Protein AF-A0A2V8WY20-F1 (afdb_monomer)

Radius of gyration: 43.03 Å; Cα contacts (8 Å, |Δi|>4): 244; chains: 1; bounding box: 79×65×116 Å

Solvent-accessible surface area (backbone atoms only — not comparable to full-atom values): 12962 Å² total; per-residue (Å²): 136,83,82,77,76,75,87,65,78,76,64,75,77,60,72,34,55,47,86,71,51,46,86,90,48,66,42,75,20,71,35,46,68,48,39,30,53,47,30,46,76,68,77,42,55,89,58,37,71,50,33,77,38,59,39,34,94,72,58,18,38,34,40,32,32,36,33,64,60,93,86,41,39,33,33,45,38,37,38,40,33,83,39,44,67,56,30,58,54,36,47,55,44,39,63,68,70,50,51,69,70,44,48,75,40,56,32,48,77,48,76,57,70,28,34,37,44,31,36,43,52,24,69,39,68,70,59,38,52,53,52,55,71,45,44,46,78,75,83,69,76,68,75,81,64,85,76,71,80,60,90,67,70,55,69,67,57,52,52,50,49,52,53,55,53,51,53,52,50,51,52,52,51,50,53,50,51,48,51,57,50,46,50,52,52,50,47,48,70,78,45,70,55,75,82,86,60,47,83,94,68,71,74,74,86,67,78,90,80,68,101,65,89,77,66,84,70,78,81,113

Structure (mmCIF, N/CA/C/O backbone):
data_AF-A0A2V8WY20-F1
#
_entry.id   AF-A0A2V8WY20-F1
#
loop_
_atom_site.group_PDB
_atom_site.id
_atom_site.type_symbol
_atom_site.label_atom_id
_atom_site.label_alt_id
_atom_site.label_comp_id
_atom_site.label_asym_id
_atom_site.label_entity_id
_atom_site.label_seq_id
_atom_site.pdbx_PDB_ins_code
_atom_site.Cartn_x
_atom_site.Cartn_y
_atom_site.Cartn_z
_atom_site.occupancy
_atom_s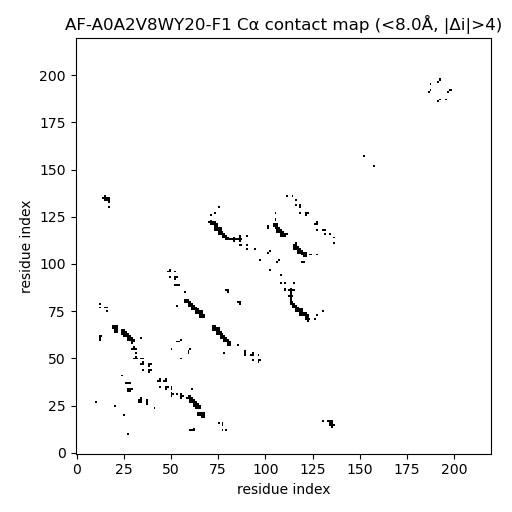ite.B_iso_or_equiv
_atom_site.auth_seq_id
_atom_site.auth_comp_id
_atom_site.auth_asym_id
_atom_site.auth_atom_id
_atom_site.pdbx_PDB_model_num
ATOM 1 N N . PHE A 1 1 ? 3.176 -33.102 8.411 1.00 35.59 1 PHE A N 1
ATOM 2 C CA . PHE A 1 1 ? 2.765 -32.448 7.154 1.00 35.59 1 PHE A CA 1
ATOM 3 C C . PHE A 1 1 ? 3.543 -31.144 6.996 1.00 35.59 1 PHE A C 1
ATOM 5 O O . PHE A 1 1 ? 3.279 -30.205 7.730 1.00 35.59 1 PHE A O 1
ATOM 12 N N . ARG A 1 2 ? 4.567 -31.098 6.129 1.00 36.59 2 ARG A N 1
ATOM 13 C CA . ARG A 1 2 ? 5.277 -29.848 5.796 1.00 36.59 2 ARG A CA 1
ATOM 14 C C . ARG A 1 2 ? 4.499 -29.169 4.673 1.00 36.59 2 ARG A C 1
ATOM 16 O O . ARG A 1 2 ? 4.497 -29.682 3.557 1.00 36.59 2 ARG A O 1
ATOM 23 N N . ALA A 1 3 ? 3.813 -28.071 4.982 1.00 45.78 3 ALA A N 1
ATOM 24 C CA . ALA A 1 3 ? 3.213 -27.217 3.967 1.00 45.78 3 ALA A CA 1
ATOM 25 C C . ALA A 1 3 ? 4.345 -26.690 3.077 1.00 45.78 3 ALA A C 1
ATOM 27 O O . ALA A 1 3 ? 5.247 -25.994 3.540 1.00 45.78 3 ALA A O 1
ATOM 28 N N . ARG A 1 4 ? 4.346 -27.122 1.818 1.00 42.16 4 ARG A N 1
ATOM 29 C CA . ARG A 1 4 ? 5.263 -26.639 0.792 1.00 42.16 4 ARG A CA 1
ATOM 30 C C . ARG A 1 4 ? 4.820 -25.199 0.517 1.00 42.16 4 ARG A C 1
ATOM 32 O O . ARG A 1 4 ? 3.743 -25.002 -0.031 1.00 42.16 4 ARG A O 1
ATOM 39 N N . SER A 1 5 ? 5.571 -24.211 0.999 1.00 50.72 5 SER A N 1
ATOM 40 C CA . SER A 1 5 ? 5.325 -22.803 0.681 1.00 50.72 5 SER A CA 1
ATOM 41 C C . SER A 1 5 ? 5.413 -22.654 -0.835 1.00 50.72 5 SER A C 1
ATOM 43 O O . SER A 1 5 ? 6.492 -22.856 -1.398 1.00 50.72 5 SER A O 1
ATOM 45 N N . GLU A 1 6 ? 4.287 -22.394 -1.499 1.00 47.81 6 GLU A N 1
ATOM 46 C CA . GLU A 1 6 ? 4.288 -22.077 -2.924 1.00 47.81 6 GLU A CA 1
ATOM 47 C C . GLU A 1 6 ? 5.240 -20.901 -3.156 1.00 47.81 6 GLU A C 1
ATOM 49 O O . GLU A 1 6 ? 5.132 -19.862 -2.506 1.00 47.81 6 GLU A O 1
ATOM 54 N N . GLN A 1 7 ? 6.213 -21.091 -4.048 1.00 51.69 7 GLN A N 1
ATOM 55 C CA . GLN A 1 7 ? 7.205 -20.084 -4.435 1.00 51.69 7 GLN A CA 1
ATOM 56 C C . GLN A 1 7 ? 6.589 -19.053 -5.390 1.00 51.69 7 GLN A C 1
ATOM 58 O O . GLN A 1 7 ? 7.195 -18.671 -6.389 1.00 51.69 7 GLN A O 1
ATOM 63 N N . THR A 1 8 ? 5.361 -18.627 -5.115 1.00 58.47 8 THR A N 1
ATOM 64 C CA . THR A 1 8 ? 4.736 -17.535 -5.850 1.00 58.47 8 THR A CA 1
ATOM 65 C C . THR A 1 8 ? 5.442 -16.250 -5.421 1.00 58.47 8 THR A C 1
ATOM 67 O O . THR A 1 8 ? 5.522 -15.984 -4.215 1.00 58.47 8 THR A O 1
ATOM 70 N N . PRO A 1 9 ? 5.989 -15.461 -6.364 1.00 69.56 9 PRO A N 1
ATOM 71 C CA . PRO A 1 9 ? 6.543 -14.154 -6.054 1.00 69.56 9 PRO A CA 1
ATOM 72 C C . PRO A 1 9 ? 5.526 -13.339 -5.257 1.00 69.56 9 PRO A C 1
ATOM 74 O O . PRO A 1 9 ? 4.333 -13.338 -5.564 1.00 69.56 9 PRO A O 1
ATOM 77 N N . LEU A 1 10 ? 5.993 -12.682 -4.198 1.00 78.81 10 LEU A N 1
ATOM 78 C CA . LEU A 1 10 ? 5.123 -11.858 -3.369 1.00 78.81 10 LEU A CA 1
ATOM 79 C C . LEU A 1 10 ? 4.577 -10.698 -4.214 1.00 78.81 10 LEU A C 1
ATOM 81 O O . LEU A 1 10 ? 5.325 -10.150 -5.028 1.00 78.81 10 LEU A O 1
ATOM 85 N N . PRO A 1 11 ? 3.299 -10.324 -4.036 1.00 83.88 11 PRO A N 1
ATOM 86 C CA . PRO A 1 11 ? 2.696 -9.275 -4.842 1.00 83.88 11 PRO A CA 1
ATOM 87 C C . PRO A 1 11 ? 3.442 -7.947 -4.610 1.00 83.88 11 PRO A C 1
ATOM 89 O O . PRO A 1 11 ? 3.801 -7.667 -3.458 1.00 83.88 11 PRO A O 1
ATOM 92 N N . PRO A 1 12 ? 3.673 -7.131 -5.659 1.00 84.50 12 PRO A N 1
ATOM 93 C CA . PRO A 1 12 ? 4.453 -5.895 -5.564 1.00 84.50 12 PRO A CA 1
ATOM 94 C C . PRO A 1 12 ? 3.966 -4.956 -4.460 1.00 84.50 12 PRO A C 1
ATOM 96 O O . PRO A 1 12 ? 4.780 -4.478 -3.677 1.00 84.50 12 PRO A O 1
ATOM 99 N N . ILE A 1 13 ? 2.646 -4.816 -4.289 1.00 89.06 13 ILE A N 1
ATOM 100 C CA . ILE A 1 13 ? 2.022 -3.994 -3.239 1.00 89.06 13 ILE A CA 1
ATOM 101 C C . ILE A 1 13 ? 2.543 -4.296 -1.818 1.00 89.06 13 ILE A C 1
ATOM 103 O O . ILE A 1 13 ? 2.529 -3.437 -0.935 1.00 89.06 13 ILE A O 1
ATOM 107 N N . ARG A 1 14 ? 3.062 -5.510 -1.569 1.00 89.56 14 ARG A N 1
ATOM 108 C CA . ARG A 1 14 ? 3.664 -5.883 -0.282 1.00 89.56 14 ARG A CA 1
ATOM 109 C C . ARG A 1 14 ? 4.895 -5.045 0.060 1.00 89.56 14 ARG A C 1
ATOM 111 O O . ARG A 1 14 ? 5.146 -4.849 1.246 1.00 89.56 14 ARG A O 1
ATOM 118 N N . SER A 1 15 ? 5.661 -4.557 -0.919 1.00 88.25 15 SER A N 1
ATOM 119 C CA . SER A 1 15 ? 6.860 -3.750 -0.643 1.00 88.25 15 SER A CA 1
ATOM 120 C C . SER A 1 15 ? 6.543 -2.408 0.013 1.00 88.25 15 SER A C 1
ATOM 122 O O . SER A 1 15 ? 7.414 -1.835 0.659 1.00 88.25 15 SER A O 1
ATOM 124 N N . TYR A 1 16 ? 5.304 -1.929 -0.117 1.00 90.06 16 TYR A N 1
ATOM 125 C CA . TYR A 1 16 ? 4.845 -0.690 0.506 1.00 90.06 16 TYR A CA 1
ATOM 126 C C . TYR A 1 16 ? 4.448 -0.865 1.980 1.00 90.06 16 TYR A C 1
ATOM 128 O O . TYR A 1 16 ? 4.298 0.129 2.694 1.00 90.06 16 TYR A O 1
ATOM 136 N N . LEU A 1 17 ? 4.284 -2.107 2.460 1.00 91.75 17 LEU A N 1
ATOM 137 C CA . LEU A 1 17 ? 3.963 -2.359 3.864 1.00 91.75 17 LEU A CA 1
ATOM 138 C C . LEU A 1 17 ? 5.162 -2.029 4.768 1.00 91.75 17 LEU A C 1
ATOM 140 O O . LEU A 1 17 ? 6.277 -2.489 4.500 1.00 91.75 17 LEU A O 1
ATOM 144 N N . PRO A 1 18 ? 4.944 -1.311 5.884 1.00 91.69 18 PRO A N 1
ATOM 145 C CA . PRO A 1 18 ? 5.993 -1.084 6.865 1.00 91.69 18 PRO A CA 1
ATOM 146 C C . PRO A 1 18 ? 6.460 -2.402 7.492 1.00 91.69 18 PRO A C 1
ATOM 148 O O . PRO A 1 18 ? 5.706 -3.373 7.594 1.00 91.69 18 PRO A O 1
ATOM 151 N N . GLN A 1 19 ? 7.711 -2.449 7.942 1.00 89.75 19 GLN A N 1
ATOM 152 C CA . GLN A 1 19 ? 8.237 -3.611 8.662 1.00 89.75 19 GLN A CA 1
ATOM 153 C C . GLN A 1 19 ? 7.603 -3.735 10.061 1.00 89.75 19 GLN A C 1
ATOM 155 O O . GLN A 1 19 ? 7.076 -2.764 10.599 1.00 89.75 19 GLN A O 1
ATOM 160 N N . GLY A 1 20 ? 7.663 -4.929 10.661 1.00 89.44 20 GLY A N 1
ATOM 161 C CA . GLY A 1 20 ? 7.158 -5.168 12.022 1.00 89.44 20 GLY A CA 1
ATOM 162 C C . GLY A 1 20 ? 5.685 -5.584 12.111 1.00 89.44 20 GLY A C 1
ATOM 163 O O . GLY A 1 20 ? 5.088 -5.496 13.183 1.00 89.44 20 GLY A O 1
ATOM 164 N N . PHE A 1 21 ? 5.088 -6.043 11.008 1.00 92.31 21 PHE A N 1
ATOM 165 C CA . PHE A 1 21 ? 3.798 -6.731 11.069 1.00 92.31 21 PHE A CA 1
ATOM 166 C C . PHE A 1 21 ? 3.935 -8.080 11.791 1.00 92.31 21 PHE A C 1
ATOM 168 O O . PHE A 1 21 ? 4.985 -8.717 11.773 1.00 92.31 21 PHE A O 1
ATOM 175 N N . THR A 1 22 ? 2.843 -8.544 12.389 1.00 92.00 22 THR A N 1
ATOM 176 C CA . THR A 1 22 ? 2.755 -9.863 13.020 1.00 92.00 22 THR A CA 1
ATOM 177 C C . THR A 1 22 ? 2.775 -10.947 11.945 1.00 92.00 22 THR A C 1
ATOM 179 O O . THR A 1 22 ? 1.976 -10.910 10.999 1.00 92.00 22 THR A O 1
ATOM 182 N N . ASP A 1 23 ? 3.664 -11.926 12.086 1.00 87.88 23 ASP A N 1
ATOM 183 C CA . ASP A 1 23 ? 3.822 -13.003 11.110 1.00 87.88 23 ASP A CA 1
ATOM 184 C C . ASP A 1 23 ? 2.511 -13.761 10.860 1.00 87.88 23 ASP A C 1
ATOM 186 O O . ASP A 1 23 ? 1.718 -14.025 11.762 1.00 87.88 23 ASP A O 1
ATOM 190 N N . GLY A 1 24 ? 2.256 -14.095 9.593 1.00 86.69 24 GLY A N 1
ATOM 191 C CA . GLY A 1 24 ? 1.057 -14.830 9.180 1.00 86.69 24 GLY A CA 1
ATOM 192 C C . GLY A 1 24 ? -0.240 -14.010 9.122 1.00 86.69 24 GLY A C 1
ATOM 193 O O . GLY A 1 24 ? -1.259 -14.551 8.685 1.00 86.69 24 GLY A O 1
ATOM 194 N N . THR A 1 25 ? -0.214 -12.722 9.489 1.00 91.00 25 THR A N 1
ATOM 195 C CA . THR A 1 25 ? -1.390 -11.828 9.409 1.00 91.00 25 THR A CA 1
ATOM 196 C C . THR A 1 25 ? -1.543 -11.132 8.061 1.00 91.00 25 THR A C 1
ATOM 198 O O . THR A 1 25 ? -2.591 -10.554 7.785 1.00 91.00 25 THR A O 1
ATOM 201 N N . GLN A 1 26 ? -0.524 -11.219 7.203 1.00 92.31 26 GLN A N 1
ATOM 202 C CA . GLN A 1 26 ? -0.574 -10.664 5.859 1.00 92.31 26 GLN A CA 1
ATOM 203 C C . GLN A 1 26 ? -1.606 -11.404 5.015 1.00 92.31 26 GLN A C 1
ATOM 205 O O . GLN A 1 26 ? -1.584 -12.638 4.904 1.00 92.31 26 GLN A O 1
ATOM 210 N N . ARG A 1 27 ? -2.504 -10.645 4.398 1.00 92.50 27 ARG A N 1
ATOM 211 C CA . ARG A 1 27 ? -3.497 -11.178 3.474 1.00 92.50 27 ARG A CA 1
ATOM 212 C C . ARG A 1 27 ? -3.591 -10.283 2.257 1.00 92.50 27 ARG A C 1
ATOM 214 O O . ARG A 1 27 ? -3.673 -9.065 2.379 1.00 92.50 27 ARG A O 1
ATOM 221 N N . TYR A 1 28 ? -3.581 -10.925 1.100 1.00 92.94 28 TYR A N 1
ATOM 222 C CA . TYR A 1 28 ? -3.722 -10.290 -0.197 1.00 92.94 28 TYR A CA 1
ATOM 223 C C . TYR A 1 28 ? -5.124 -10.545 -0.748 1.00 92.94 28 TYR A C 1
ATOM 225 O O . TYR A 1 28 ? -5.662 -11.645 -0.593 1.00 92.94 28 TYR A O 1
ATOM 233 N N . ALA A 1 29 ? -5.718 -9.540 -1.381 1.00 94.12 29 ALA A N 1
ATOM 234 C CA . ALA A 1 29 ? -7.048 -9.607 -1.953 1.00 94.12 29 ALA A CA 1
ATOM 235 C C . ALA A 1 29 ? -7.091 -8.929 -3.327 1.00 94.12 29 ALA A C 1
ATOM 237 O O . ALA A 1 29 ? -6.873 -7.728 -3.445 1.00 94.12 29 ALA A O 1
ATOM 238 N N . LEU A 1 30 ? -7.465 -9.712 -4.341 1.00 92.31 30 LEU A N 1
ATOM 239 C CA . LEU A 1 30 ? -7.766 -9.255 -5.706 1.00 92.31 30 LEU A CA 1
ATOM 240 C C . LEU A 1 30 ? -9.254 -8.938 -5.919 1.00 92.31 30 LEU A C 1
ATOM 242 O O . LEU A 1 30 ? -9.679 -8.577 -7.010 1.00 92.31 30 LEU A O 1
ATOM 246 N N . GLY A 1 31 ? -10.088 -9.159 -4.903 1.00 94.44 31 GLY A N 1
ATOM 247 C CA . GLY A 1 31 ? -11.534 -9.080 -5.049 1.00 94.44 31 GLY A CA 1
ATOM 248 C C . GLY A 1 31 ? -12.264 -8.954 -3.724 1.00 94.44 31 GLY A C 1
ATOM 249 O O . GLY A 1 31 ? -11.768 -9.369 -2.673 1.00 94.44 31 GLY A O 1
ATOM 250 N N . ALA A 1 32 ? -13.501 -8.460 -3.786 1.00 94.75 32 ALA A N 1
ATOM 251 C CA . ALA A 1 32 ? -14.321 -8.194 -2.606 1.00 94.75 32 ALA A CA 1
ATOM 252 C C . ALA A 1 32 ? -14.570 -9.444 -1.739 1.00 94.75 32 ALA A C 1
ATOM 254 O O . ALA A 1 32 ? -14.669 -9.352 -0.517 1.00 94.75 32 ALA A O 1
ATOM 255 N N . ALA A 1 33 ? -14.675 -10.635 -2.341 1.00 93.88 33 ALA A N 1
ATOM 256 C CA . ALA A 1 33 ? -14.812 -11.885 -1.588 1.00 93.88 33 ALA A CA 1
ATOM 257 C C . ALA A 1 33 ? -13.530 -12.229 -0.809 1.00 93.88 33 ALA A C 1
ATOM 259 O O . ALA A 1 33 ? -13.598 -12.500 0.390 1.00 93.88 33 ALA A O 1
ATOM 260 N N . ALA A 1 34 ? -12.366 -12.149 -1.464 1.00 93.00 34 ALA A N 1
ATOM 261 C CA . ALA A 1 34 ? -11.072 -12.391 -0.830 1.00 93.00 34 ALA A CA 1
ATOM 262 C C . ALA A 1 34 ? -10.812 -11.390 0.304 1.00 93.00 34 ALA A C 1
ATOM 264 O O . ALA A 1 34 ? -10.429 -11.794 1.397 1.00 93.00 34 ALA A O 1
ATOM 265 N N . PHE A 1 35 ? -11.118 -10.109 0.082 1.00 94.88 35 PHE A N 1
ATOM 266 C CA . PHE A 1 35 ? -10.998 -9.058 1.090 1.00 94.88 35 PHE A CA 1
ATOM 267 C C . PHE A 1 35 ? -11.841 -9.361 2.335 1.00 94.88 35 PHE A C 1
ATOM 269 O O . PHE A 1 35 ? -11.324 -9.373 3.451 1.00 94.88 35 PHE A O 1
ATOM 276 N N . ARG A 1 36 ? -13.131 -9.679 2.157 1.00 94.69 36 ARG A N 1
ATOM 277 C CA . ARG A 1 36 ? -14.036 -9.997 3.276 1.00 94.69 36 ARG A CA 1
ATOM 278 C C . ARG A 1 36 ? -13.574 -11.218 4.064 1.00 94.69 36 ARG A C 1
ATOM 280 O O . ARG A 1 36 ? -13.513 -11.161 5.290 1.00 94.69 36 ARG A O 1
ATOM 287 N N . ASN A 1 37 ? -13.197 -12.291 3.370 1.00 92.25 37 ASN A N 1
ATOM 288 C CA . ASN A 1 37 ? -12.693 -13.511 4.004 1.00 92.25 37 ASN A CA 1
ATOM 289 C C . ASN A 1 37 ? -11.417 -13.247 4.798 1.00 92.25 37 ASN A C 1
ATOM 291 O O . ASN A 1 37 ? -11.231 -13.762 5.900 1.00 92.25 37 ASN A O 1
ATOM 295 N N . ALA A 1 38 ? -10.543 -12.416 4.248 1.00 91.31 38 ALA A N 1
ATOM 296 C CA . ALA A 1 38 ? -9.300 -12.082 4.887 1.00 91.31 38 ALA A CA 1
ATOM 297 C C . ALA A 1 38 ? -9.544 -11.282 6.188 1.00 91.31 38 ALA A C 1
ATOM 299 O O . ALA A 1 38 ? -8.956 -11.617 7.218 1.00 91.31 38 ALA A O 1
ATOM 300 N N . PHE A 1 39 ? -10.442 -10.287 6.189 1.00 91.19 39 PHE A N 1
ATOM 301 C CA . PHE A 1 39 ? -10.800 -9.538 7.405 1.00 91.19 39 PHE A CA 1
ATOM 302 C C . PHE A 1 39 ? -11.518 -10.416 8.438 1.00 91.19 39 PHE A C 1
ATOM 304 O O . PHE A 1 39 ? -11.253 -10.309 9.637 1.00 91.19 39 PHE A O 1
ATOM 311 N N . ALA A 1 40 ? -12.372 -11.336 7.982 1.00 90.94 40 ALA A N 1
ATOM 312 C CA . ALA A 1 40 ? -13.008 -12.327 8.844 1.00 90.94 40 ALA A CA 1
ATOM 313 C C . ALA A 1 40 ? -11.972 -13.244 9.520 1.00 90.94 40 ALA A C 1
ATOM 315 O O . ALA A 1 40 ? -12.060 -13.472 10.724 1.00 90.94 40 ALA A O 1
ATOM 316 N N . SER A 1 41 ? -10.939 -13.688 8.789 1.00 88.50 41 SER A N 1
ATOM 317 C CA . SER A 1 41 ? -9.864 -14.538 9.334 1.00 88.50 41 SER A CA 1
ATOM 318 C C . SER A 1 41 ? -9.063 -13.879 10.462 1.00 88.50 41 SER A C 1
ATOM 320 O O . SER A 1 41 ? -8.426 -14.567 11.255 1.00 88.50 41 SER A O 1
ATOM 322 N N . LEU A 1 42 ? -9.112 -12.550 10.538 1.00 84.56 42 LEU A N 1
ATOM 323 C CA . 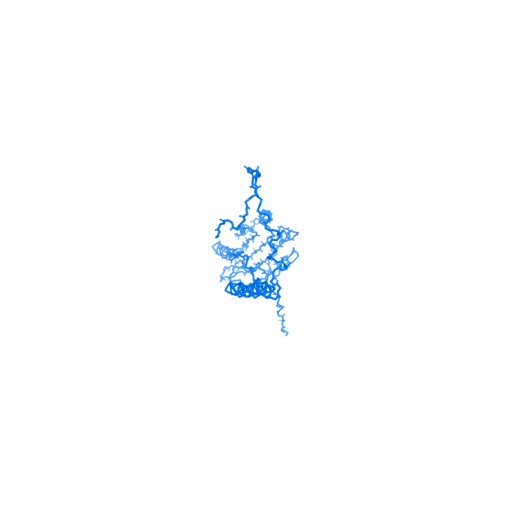LEU A 1 42 ? -8.419 -11.736 11.527 1.00 84.56 42 LEU A CA 1
ATOM 324 C C . LEU A 1 42 ? -9.337 -11.225 12.648 1.00 84.56 42 LEU A C 1
ATOM 326 O O . LEU A 1 42 ? -8.882 -10.452 13.489 1.00 84.56 42 LEU A O 1
ATOM 330 N N . GLY A 1 43 ? -10.617 -11.618 12.665 1.00 87.75 43 GLY A N 1
ATOM 331 C CA . GLY A 1 43 ? -11.587 -11.125 13.650 1.00 87.75 43 GLY A CA 1
ATOM 332 C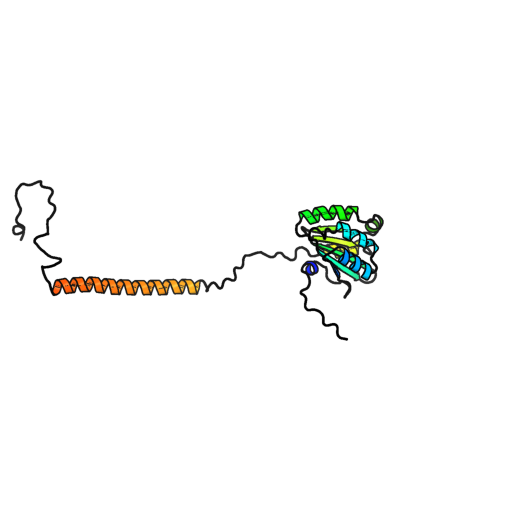 C . GLY A 1 43 ? -11.844 -9.620 13.526 1.00 87.75 43 GLY A C 1
ATOM 333 O O . GLY A 1 43 ? -12.021 -8.933 14.531 1.00 87.75 43 GLY A O 1
ATOM 334 N N . ARG A 1 44 ? -11.785 -9.094 12.297 1.00 86.38 44 ARG A N 1
ATOM 335 C CA . ARG A 1 44 ? -11.916 -7.666 11.966 1.00 86.38 44 ARG A CA 1
ATOM 336 C C . ARG A 1 44 ? -13.072 -7.427 10.986 1.00 86.38 44 ARG A C 1
ATOM 338 O O . ARG A 1 44 ? -12.964 -6.652 10.035 1.00 86.38 44 ARG A O 1
ATOM 345 N N . SER A 1 45 ? -14.176 -8.154 11.169 1.00 86.12 45 SER A N 1
ATOM 346 C CA . SER A 1 45 ? -15.333 -8.139 10.265 1.00 86.12 45 SER A CA 1
ATOM 347 C C . SER A 1 45 ? -16.039 -6.784 10.189 1.00 86.12 45 SER A C 1
ATOM 349 O O . SER A 1 45 ? -16.782 -6.550 9.241 1.00 86.12 45 SER A O 1
ATOM 351 N N . GLU A 1 46 ? -15.796 -5.871 11.132 1.00 87.50 46 GLU A N 1
ATOM 352 C CA . GLU A 1 46 ? -16.336 -4.509 11.092 1.00 87.50 46 GLU A CA 1
ATOM 353 C C . GLU A 1 46 ? -15.849 -3.687 9.887 1.00 87.50 46 GLU A C 1
ATOM 355 O O . GLU A 1 46 ? -16.498 -2.709 9.533 1.00 87.50 46 GLU A O 1
ATOM 360 N N . PHE A 1 47 ? -14.743 -4.086 9.249 1.00 88.56 47 PHE A N 1
ATOM 361 C CA . PHE A 1 47 ? -14.201 -3.438 8.048 1.00 88.56 47 PHE A CA 1
ATOM 362 C C . PHE A 1 47 ? -14.572 -4.169 6.753 1.00 88.56 47 PHE A C 1
ATOM 364 O O . PHE A 1 47 ? -14.183 -3.749 5.665 1.00 88.56 47 PHE A O 1
ATOM 371 N N . ALA A 1 48 ? -15.340 -5.260 6.837 1.00 88.81 48 ALA A N 1
ATOM 372 C CA . ALA A 1 48 ? -15.741 -6.048 5.674 1.00 88.81 48 ALA A CA 1
ATOM 373 C C . ALA A 1 48 ? -16.622 -5.256 4.688 1.00 88.81 48 ALA A C 1
ATOM 375 O O . ALA A 1 48 ? -16.665 -5.590 3.503 1.00 88.81 48 ALA A O 1
ATOM 376 N N . ASN A 1 49 ? -17.301 -4.204 5.157 1.00 89.81 49 ASN A N 1
ATOM 377 C CA . ASN A 1 49 ? -18.107 -3.305 4.331 1.00 89.81 49 ASN A CA 1
ATOM 378 C C . ASN A 1 49 ? -17.259 -2.466 3.361 1.00 89.81 49 ASN A C 1
ATOM 380 O O . ASN A 1 49 ? -17.742 -2.133 2.287 1.00 89.81 49 ASN A O 1
ATOM 384 N N . LEU A 1 50 ? -15.985 -2.198 3.677 1.00 92.00 50 LEU A N 1
ATOM 385 C CA . LEU A 1 50 ? -15.078 -1.466 2.783 1.00 92.00 50 LEU A CA 1
ATOM 386 C C . LEU A 1 50 ? -14.821 -2.216 1.466 1.00 92.00 50 LEU A C 1
ATOM 388 O O . LEU A 1 50 ? -14.391 -1.614 0.488 1.00 92.00 50 LEU A O 1
ATOM 392 N N . ALA A 1 51 ? -15.121 -3.517 1.412 1.00 93.12 51 ALA A N 1
ATOM 393 C CA . ALA A 1 51 ? -14.938 -4.334 0.221 1.00 93.12 51 ALA A CA 1
ATOM 394 C C . ALA A 1 51 ? -15.759 -3.858 -0.990 1.00 93.12 51 ALA A C 1
ATOM 396 O O . ALA A 1 51 ? -15.325 -4.087 -2.118 1.00 93.12 51 ALA A O 1
ATOM 397 N N . SER A 1 52 ? -16.935 -3.246 -0.780 1.00 92.31 52 SER A N 1
ATOM 398 C CA . SER A 1 52 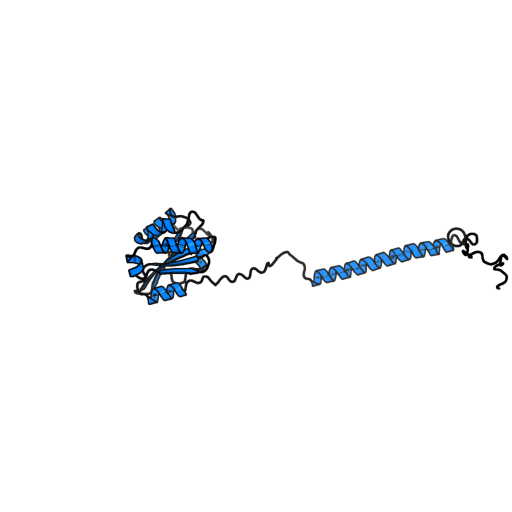? -17.744 -2.698 -1.881 1.00 92.31 52 SER A CA 1
ATOM 399 C C . SER A 1 52 ? -17.133 -1.423 -2.454 1.00 92.31 52 SER A C 1
ATOM 401 O O . SER A 1 52 ? -17.168 -1.222 -3.664 1.00 92.31 52 SER A O 1
ATOM 403 N N . GLU A 1 53 ? -16.509 -0.613 -1.599 1.00 94.25 53 GLU A N 1
ATOM 404 C CA . GLU A 1 53 ? -15.956 0.690 -1.973 1.00 94.25 53 GLU A CA 1
ATOM 405 C C . GLU A 1 53 ? -14.494 0.642 -2.416 1.00 94.25 53 GLU A C 1
ATOM 407 O O . GLU A 1 53 ? -14.024 1.573 -3.064 1.00 94.25 53 GLU A O 1
ATOM 412 N N . ALA A 1 54 ? -13.781 -0.449 -2.124 1.00 93.38 54 ALA A N 1
ATOM 413 C CA . ALA A 1 54 ? -12.368 -0.628 -2.456 1.00 93.38 54 ALA A CA 1
ATOM 414 C C . ALA A 1 54 ? -12.067 -0.684 -3.967 1.00 93.38 54 ALA A C 1
ATOM 416 O O . ALA A 1 54 ? -10.905 -0.658 -4.350 1.00 93.38 54 ALA A O 1
ATOM 417 N N . GLY A 1 55 ? -13.080 -0.785 -4.837 1.00 93.19 55 GLY A N 1
ATOM 418 C CA . GLY A 1 55 ? -12.874 -0.648 -6.284 1.00 93.19 55 GLY A CA 1
ATOM 419 C C . GLY A 1 55 ? -12.273 -1.863 -6.991 1.00 93.19 55 GLY A C 1
ATOM 420 O O . GLY A 1 55 ? -11.700 -1.718 -8.066 1.00 93.19 55 GLY A O 1
ATOM 421 N N . PHE A 1 56 ? -12.435 -3.074 -6.446 1.00 94.94 56 PHE A N 1
ATOM 422 C CA . PHE A 1 56 ? -11.923 -4.310 -7.064 1.00 94.94 56 PHE A CA 1
ATOM 423 C C . PHE A 1 56 ? -12.403 -4.533 -8.508 1.00 94.94 56 PHE A C 1
ATOM 425 O O . PHE A 1 56 ? -11.670 -5.076 -9.327 1.00 94.94 56 PHE A O 1
ATOM 432 N N . GLY A 1 57 ? -13.619 -4.088 -8.848 1.00 92.69 57 GLY A N 1
ATOM 433 C CA . GLY A 1 57 ? -14.130 -4.153 -10.225 1.00 92.69 57 GLY A CA 1
ATOM 434 C C . GLY A 1 57 ? -13.374 -3.253 -11.212 1.00 92.69 57 GLY A C 1
ATOM 435 O O . GLY A 1 57 ? -13.398 -3.512 -12.410 1.00 92.69 57 GLY A O 1
ATOM 436 N N . SER A 1 58 ? -12.674 -2.237 -10.707 1.00 90.88 58 SER A N 1
ATOM 437 C CA . SER A 1 58 ? -11.847 -1.298 -11.471 1.00 90.88 58 SER A CA 1
ATOM 438 C C . SER A 1 58 ? -10.364 -1.697 -11.484 1.00 90.88 58 SER A C 1
ATOM 440 O O . SER A 1 58 ? -9.526 -0.889 -11.874 1.00 90.88 58 SER A O 1
ATOM 442 N N . GLY A 1 59 ? -10.028 -2.915 -11.037 1.00 91.19 59 GLY A N 1
ATOM 443 C CA . GLY A 1 59 ? -8.655 -3.428 -10.996 1.00 91.19 59 GLY A CA 1
ATOM 444 C C . GLY A 1 59 ? -7.861 -3.053 -9.744 1.00 91.19 59 GLY A C 1
ATOM 445 O O . GLY A 1 59 ? -6.637 -3.074 -9.793 1.00 91.19 59 GLY A O 1
ATOM 446 N N . ALA A 1 60 ? -8.524 -2.681 -8.644 1.00 94.88 60 ALA A N 1
ATOM 447 C CA . ALA A 1 60 ? -7.839 -2.425 -7.380 1.00 94.88 60 ALA A CA 1
ATOM 448 C C . ALA A 1 60 ? -7.297 -3.718 -6.749 1.00 94.88 60 ALA A C 1
ATOM 450 O O . ALA A 1 60 ? -7.971 -4.751 -6.748 1.00 94.88 60 ALA A O 1
ATOM 451 N N . GLU A 1 61 ? -6.120 -3.635 -6.142 1.00 94.62 61 GLU A N 1
ATOM 452 C CA . GLU A 1 61 ? -5.494 -4.716 -5.385 1.00 94.62 61 GLU A CA 1
ATOM 453 C C . GLU A 1 61 ? -5.314 -4.274 -3.938 1.00 94.62 61 GLU A C 1
ATOM 455 O O . GLU A 1 61 ? -4.956 -3.130 -3.672 1.00 94.62 61 GLU A O 1
ATOM 460 N N . ALA A 1 62 ? -5.565 -5.160 -2.977 1.00 95.69 62 ALA A N 1
ATOM 461 C CA . ALA A 1 62 ? -5.466 -4.815 -1.565 1.00 95.69 62 ALA A CA 1
ATOM 462 C C . ALA A 1 62 ? -4.562 -5.782 -0.808 1.00 95.69 62 ALA A C 1
ATOM 464 O O . ALA A 1 62 ? -4.633 -7.000 -0.977 1.00 95.69 62 ALA A O 1
ATOM 465 N N . ILE A 1 63 ? -3.753 -5.243 0.097 1.00 94.62 63 ILE A N 1
ATOM 466 C CA . ILE A 1 63 ? -2.997 -6.027 1.068 1.00 94.62 63 ILE A CA 1
ATOM 467 C C . ILE A 1 63 ? -3.157 -5.417 2.447 1.00 94.62 63 ILE A C 1
ATOM 469 O O . ILE A 1 63 ? -3.196 -4.203 2.605 1.00 94.62 63 ILE A O 1
ATOM 473 N N . PHE A 1 64 ? -3.230 -6.251 3.472 1.00 93.31 64 PHE A N 1
ATOM 474 C CA . PHE A 1 64 ? -3.244 -5.760 4.840 1.00 93.31 64 PHE A CA 1
ATOM 475 C C . PHE A 1 64 ? -2.487 -6.674 5.780 1.00 93.31 64 PHE A C 1
ATOM 477 O O . PHE A 1 64 ? -2.267 -7.851 5.485 1.00 93.31 64 PHE A O 1
ATOM 484 N N . ALA A 1 65 ? -2.092 -6.109 6.915 1.00 94.25 65 ALA A N 1
ATOM 485 C CA . ALA A 1 65 ? -1.355 -6.796 7.959 1.00 94.25 65 ALA A CA 1
ATOM 486 C C . ALA A 1 65 ? -1.659 -6.187 9.334 1.00 94.25 65 ALA A C 1
ATOM 488 O O . ALA A 1 65 ? -2.005 -5.007 9.445 1.00 94.25 65 ALA A O 1
ATOM 489 N N . GLN A 1 66 ? -1.526 -6.993 10.388 1.00 94.38 66 GLN A N 1
ATOM 490 C CA . GLN A 1 66 ? -1.645 -6.514 11.766 1.00 94.38 66 GLN A CA 1
ATOM 491 C C . GLN A 1 66 ? -0.282 -6.120 12.305 1.00 94.38 66 GLN A C 1
ATOM 493 O O . GLN A 1 66 ? 0.700 -6.828 12.100 1.00 94.38 66 GLN A O 1
ATOM 498 N N . TYR A 1 67 ? -0.247 -5.035 13.060 1.00 94.44 67 TYR A N 1
ATOM 499 C CA . TYR A 1 67 ? 0.941 -4.537 13.731 1.00 94.44 67 TYR A CA 1
ATOM 500 C C . TYR A 1 67 ? 0.672 -4.526 15.221 1.00 94.44 67 TYR A C 1
ATOM 502 O O . TYR A 1 67 ? -0.391 -4.084 15.654 1.00 94.44 67 TYR A O 1
ATOM 510 N N . ARG A 1 68 ? 1.631 -5.037 15.992 1.00 93.00 68 ARG A N 1
ATOM 511 C CA . ARG A 1 68 ? 1.568 -5.042 17.448 1.00 93.00 68 ARG A CA 1
ATOM 512 C C . ARG A 1 68 ? 2.929 -4.671 18.013 1.00 93.00 68 ARG A C 1
ATOM 514 O O . ARG A 1 68 ? 3.924 -5.324 17.712 1.00 93.00 68 ARG A O 1
ATOM 521 N N . ALA A 1 69 ? 2.954 -3.655 18.864 1.00 90.75 69 ALA A N 1
ATOM 522 C CA . ALA A 1 69 ? 4.132 -3.219 19.600 1.00 90.75 69 ALA A CA 1
ATOM 523 C C . ALA A 1 69 ? 3.769 -3.090 21.086 1.00 90.75 69 ALA A C 1
ATOM 525 O O . ALA A 1 69 ? 3.253 -2.074 21.545 1.00 90.75 69 ALA A O 1
ATOM 526 N N . GLY A 1 70 ? 3.994 -4.156 21.858 1.00 89.06 70 GLY A N 1
ATOM 527 C CA . GLY A 1 70 ? 3.606 -4.195 23.270 1.00 89.06 70 GLY A CA 1
ATOM 528 C C . GLY A 1 70 ? 2.086 -4.123 23.450 1.00 89.06 70 GLY A C 1
ATOM 529 O O . GLY A 1 70 ? 1.392 -5.102 23.180 1.00 89.06 70 GLY A O 1
ATOM 530 N N . LYS A 1 71 ? 1.584 -2.980 23.936 1.00 88.75 71 LYS A N 1
ATOM 531 C CA . LYS A 1 71 ? 0.143 -2.713 24.118 1.00 88.75 71 LYS A CA 1
ATOM 532 C C . LYS A 1 71 ? -0.497 -2.019 22.913 1.00 88.75 71 LYS A C 1
ATOM 534 O O . LYS A 1 71 ? -1.724 -1.984 22.820 1.00 88.75 71 LYS A O 1
ATOM 539 N N . ASP A 1 72 ? 0.313 -1.464 22.018 1.00 92.44 72 ASP A N 1
ATOM 540 C CA . ASP A 1 72 ? -0.178 -0.809 20.818 1.00 92.44 72 ASP A CA 1
ATOM 541 C C . ASP A 1 72 ? -0.477 -1.841 19.732 1.00 92.44 72 ASP A C 1
ATOM 543 O O . ASP A 1 72 ? 0.300 -2.771 19.500 1.00 92.44 72 ASP A O 1
ATOM 547 N N . GLU A 1 73 ? -1.617 -1.680 19.070 1.00 93.38 73 GLU A N 1
ATOM 548 C CA . GLU A 1 73 ? -2.060 -2.521 17.970 1.00 93.38 73 GLU A CA 1
ATOM 549 C C . GLU A 1 73 ? -2.727 -1.656 16.898 1.00 93.38 73 GLU A C 1
ATOM 551 O O . GLU A 1 73 ? -3.375 -0.656 17.205 1.00 93.38 73 GLU A O 1
ATOM 556 N N . ALA A 1 74 ? -2.558 -2.026 15.631 1.00 94.31 74 ALA A N 1
ATOM 557 C CA . ALA A 1 74 ? -3.286 -1.438 14.512 1.00 94.31 74 ALA A CA 1
ATOM 558 C C . ALA A 1 74 ? -3.347 -2.423 13.339 1.00 94.31 74 ALA A C 1
ATOM 560 O O . ALA A 1 74 ? -2.543 -3.355 13.243 1.00 94.31 74 ALA A O 1
ATOM 561 N N . VAL A 1 75 ? -4.268 -2.192 12.404 1.00 94.69 75 VAL A N 1
ATOM 562 C CA . VAL A 1 75 ? -4.259 -2.877 11.104 1.00 94.69 75 VAL A CA 1
ATOM 563 C C . VAL A 1 75 ? -3.883 -1.871 10.028 1.00 94.69 75 VAL A C 1
ATOM 565 O O . VAL A 1 75 ? -4.529 -0.834 9.907 1.00 94.69 75 VAL A O 1
ATOM 568 N N . VAL A 1 76 ? -2.860 -2.184 9.238 1.00 95.38 76 VAL A N 1
ATOM 569 C CA . VAL A 1 76 ? -2.523 -1.407 8.040 1.00 95.38 76 VAL A CA 1
ATOM 570 C C . VAL A 1 76 ? -3.171 -2.097 6.856 1.00 95.38 76 VAL A C 1
ATOM 572 O O . VAL A 1 76 ? -2.915 -3.276 6.620 1.00 95.38 76 VAL A O 1
ATOM 575 N N . LEU A 1 77 ? -4.000 -1.364 6.124 1.00 95.44 77 LEU A N 1
ATOM 576 C CA . LEU A 1 77 ? -4.598 -1.773 4.864 1.00 95.44 77 LEU A CA 1
ATOM 577 C C . LEU A 1 77 ? -4.063 -0.862 3.762 1.00 95.44 77 LEU A C 1
ATOM 579 O O . LEU A 1 77 ? -4.180 0.353 3.845 1.00 95.44 77 LEU A O 1
ATOM 583 N N . LEU A 1 78 ? -3.492 -1.455 2.729 1.00 95.56 78 LEU A N 1
ATOM 584 C CA . LEU A 1 78 ? -3.064 -0.775 1.521 1.00 95.56 78 LEU A CA 1
ATOM 585 C C . LEU A 1 78 ? -3.962 -1.206 0.366 1.00 95.56 78 LEU A C 1
ATOM 587 O O . LEU A 1 78 ? -4.276 -2.392 0.244 1.00 95.56 78 LEU A O 1
ATOM 591 N N . ILE A 1 79 ? -4.362 -0.252 -0.467 1.00 96.00 79 ILE A N 1
ATOM 592 C CA . ILE A 1 79 ? -5.119 -0.503 -1.693 1.00 96.00 79 ILE A CA 1
ATOM 593 C C . ILE A 1 79 ? -4.420 0.221 -2.838 1.00 96.00 79 ILE A C 1
ATOM 595 O O . ILE A 1 79 ? -4.314 1.445 -2.822 1.00 96.00 79 ILE A O 1
ATOM 599 N N . GLU A 1 80 ? -3.931 -0.531 -3.811 1.00 94.75 80 GLU A N 1
ATOM 600 C CA . GLU A 1 80 ? -3.278 -0.022 -5.010 1.00 94.75 80 GLU A CA 1
ATOM 601 C C . GLU A 1 80 ? -4.268 -0.018 -6.172 1.00 94.75 80 GLU A C 1
ATOM 603 O O . GLU A 1 80 ? -5.024 -0.970 -6.370 1.00 94.75 80 GLU A O 1
ATOM 608 N N . TYR A 1 81 ? -4.280 1.078 -6.926 1.00 95.06 81 TYR A N 1
ATOM 609 C CA . TYR A 1 81 ? -5.172 1.269 -8.063 1.00 95.06 81 TYR A CA 1
ATOM 610 C C . TYR A 1 81 ? -4.377 1.357 -9.367 1.00 95.06 81 TYR A C 1
ATOM 612 O O . TYR A 1 81 ? -3.265 1.887 -9.370 1.00 95.06 81 TYR A O 1
ATOM 620 N N . PRO A 1 82 ? -4.968 0.968 -10.512 1.00 93.44 82 PRO A N 1
ATOM 621 C CA . PRO A 1 82 ? -4.297 1.085 -11.807 1.00 93.44 82 PRO A CA 1
ATOM 622 C C . PRO A 1 82 ? -3.956 2.527 -12.202 1.00 93.44 82 PRO A C 1
ATOM 624 O O . PRO A 1 82 ? -3.056 2.752 -13.007 1.00 93.44 82 PRO A O 1
ATOM 627 N N . THR A 1 83 ? -4.693 3.515 -11.676 1.00 92.31 83 THR A N 1
ATOM 628 C CA . THR A 1 83 ? -4.467 4.936 -11.966 1.00 92.31 83 THR A CA 1
ATOM 629 C C . THR A 1 83 ? -4.652 5.817 -10.723 1.00 92.31 83 THR A C 1
ATOM 631 O O . THR A 1 83 ? -5.489 5.510 -9.866 1.00 92.31 83 THR A O 1
ATOM 634 N N . PRO A 1 84 ? -3.939 6.958 -10.624 1.00 93.75 84 PRO A N 1
ATOM 635 C CA . PRO A 1 84 ? -4.136 7.925 -9.540 1.00 93.75 84 PRO A CA 1
ATOM 636 C C . PRO A 1 84 ? -5.555 8.510 -9.480 1.00 93.75 84 PRO A C 1
ATOM 638 O O . PRO A 1 84 ? -6.034 8.866 -8.406 1.00 93.75 84 PRO A O 1
ATOM 641 N N . GLN A 1 85 ? -6.240 8.609 -10.623 1.00 93.69 85 GLN A N 1
ATOM 642 C CA . GLN A 1 85 ? -7.609 9.121 -10.706 1.00 93.69 85 GLN A CA 1
ATOM 643 C C . GLN A 1 85 ? -8.600 8.168 -10.026 1.00 93.69 85 GLN A C 1
ATOM 645 O O . GLN A 1 85 ? -9.469 8.623 -9.284 1.00 93.69 85 GLN A O 1
ATOM 650 N N . LEU A 1 86 ? -8.433 6.854 -10.220 1.00 95.38 86 LEU A N 1
ATOM 651 C CA . LEU A 1 86 ? -9.227 5.845 -9.515 1.00 95.38 86 LEU A CA 1
ATOM 652 C C . LEU A 1 86 ? -8.954 5.873 -8.009 1.00 95.38 86 LEU A C 1
ATOM 654 O O . LEU A 1 86 ? -9.899 5.811 -7.226 1.00 95.38 86 LEU A O 1
ATOM 658 N N . ALA A 1 87 ? -7.694 6.038 -7.596 1.00 95.00 87 ALA A N 1
ATOM 659 C CA . ALA A 1 87 ? -7.350 6.154 -6.179 1.00 95.00 87 ALA A CA 1
ATOM 660 C C . ALA A 1 87 ? -8.041 7.357 -5.511 1.00 95.00 87 ALA A C 1
ATOM 662 O O . ALA A 1 87 ? -8.592 7.228 -4.423 1.00 95.00 87 ALA A O 1
ATOM 663 N N . GLU A 1 88 ? -8.065 8.520 -6.168 1.00 95.56 88 GLU A N 1
ATOM 664 C CA . GLU A 1 88 ? -8.772 9.712 -5.676 1.00 95.56 88 GLU A CA 1
ATOM 665 C C . GLU A 1 88 ? -10.297 9.511 -5.615 1.00 95.56 88 GLU A C 1
ATOM 667 O O . GLU A 1 88 ? -10.943 9.940 -4.660 1.00 95.56 88 GLU A O 1
ATOM 672 N N . GLN A 1 89 ? -10.888 8.839 -6.605 1.00 95.75 89 GLN A N 1
ATOM 673 C CA . GLN A 1 89 ? -12.318 8.527 -6.592 1.00 95.75 89 GLN A CA 1
ATOM 674 C C . GLN A 1 89 ? -12.674 7.594 -5.425 1.00 95.75 89 GLN A C 1
ATOM 676 O O . GLN A 1 89 ? -13.592 7.878 -4.651 1.00 95.75 89 GLN A O 1
ATOM 681 N N . HIS A 1 90 ? -11.934 6.495 -5.279 1.00 95.56 90 HIS A N 1
ATOM 682 C CA . HIS A 1 90 ? -12.202 5.497 -4.250 1.00 95.56 90 HIS A CA 1
ATOM 683 C C . HIS A 1 90 ? -11.821 5.968 -2.844 1.00 95.56 90 HIS A C 1
ATOM 685 O O . HIS A 1 90 ? -12.451 5.530 -1.884 1.00 95.56 90 HIS A O 1
ATOM 691 N N . LEU A 1 91 ? -10.891 6.920 -2.703 1.00 95.62 91 LEU A N 1
ATOM 692 C CA . LEU A 1 91 ? -10.651 7.627 -1.442 1.00 95.62 91 LEU A CA 1
ATOM 693 C C . LEU A 1 91 ? -11.957 8.213 -0.895 1.00 95.62 91 LEU A C 1
ATOM 695 O O . LEU A 1 91 ? -12.335 7.923 0.237 1.00 95.62 91 LEU A O 1
ATOM 699 N N . ARG A 1 92 ? -12.691 8.964 -1.723 1.00 94.56 92 ARG A N 1
ATOM 700 C CA . ARG A 1 92 ? -13.951 9.608 -1.314 1.00 94.56 92 ARG A CA 1
ATOM 701 C C . ARG A 1 92 ? -15.019 8.586 -0.939 1.00 94.56 92 ARG A C 1
ATOM 703 O O . ARG A 1 92 ? -15.729 8.773 0.045 1.00 94.56 92 ARG A O 1
ATOM 710 N N . HIS A 1 93 ? -15.119 7.496 -1.699 1.00 94.44 93 HIS A N 1
ATOM 711 C CA . HIS A 1 93 ? -16.071 6.419 -1.413 1.00 94.44 93 HIS A CA 1
ATOM 712 C C . HIS A 1 93 ? -15.746 5.723 -0.083 1.00 94.44 93 HIS A C 1
ATOM 714 O O . HIS A 1 93 ? -16.628 5.520 0.751 1.00 94.44 93 HIS A O 1
ATOM 720 N N . LEU A 1 94 ? -14.469 5.414 0.158 1.00 94.50 94 LEU A N 1
ATOM 721 C CA . LEU A 1 94 ? -14.010 4.800 1.403 1.00 94.50 94 LEU A CA 1
ATOM 722 C C . LEU A 1 94 ? -14.211 5.733 2.600 1.00 94.50 94 LEU A C 1
ATOM 724 O O . LEU A 1 94 ? -14.673 5.283 3.645 1.00 94.50 94 LEU A O 1
ATOM 728 N N . GLU A 1 95 ? -13.935 7.030 2.461 1.00 92.69 95 GLU A N 1
ATOM 729 C CA . GLU A 1 95 ? -14.193 8.022 3.510 1.00 92.69 95 GLU A CA 1
ATOM 730 C C . GLU A 1 95 ? -15.681 8.126 3.869 1.00 92.69 95 GLU A C 1
ATOM 732 O O . GLU A 1 95 ? -16.014 8.339 5.039 1.00 92.69 95 GLU A O 1
ATOM 737 N N . GLN A 1 96 ? -16.575 7.968 2.890 1.00 91.69 96 GLN A N 1
ATOM 738 C CA . GLN A 1 96 ? -18.026 7.963 3.099 1.00 91.69 96 GLN A CA 1
ATOM 739 C C . GLN A 1 96 ? -18.519 6.658 3.736 1.00 91.69 96 GLN A C 1
ATOM 741 O O . GLN A 1 96 ? -19.357 6.700 4.636 1.00 91.69 96 GLN A O 1
ATOM 746 N N . ALA A 1 97 ? -17.982 5.510 3.317 1.00 90.62 97 ALA A N 1
ATOM 747 C CA . ALA A 1 97 ? -18.344 4.202 3.865 1.00 90.62 97 ALA A CA 1
ATOM 748 C C . ALA A 1 97 ? -17.688 3.892 5.219 1.00 90.62 97 ALA A C 1
ATOM 750 O O . ALA A 1 97 ? -18.103 2.957 5.916 1.00 90.62 97 ALA A O 1
ATOM 751 N N . LEU A 1 98 ? -16.668 4.659 5.611 1.00 90.31 98 LEU A N 1
ATOM 752 C CA . LEU A 1 98 ? -16.006 4.491 6.893 1.00 90.31 98 LEU A CA 1
ATOM 753 C C . LEU A 1 98 ? -16.967 4.838 8.036 1.00 90.31 98 LEU A C 1
ATOM 755 O O . LEU A 1 98 ? -17.417 5.977 8.184 1.00 90.31 98 LEU A O 1
ATOM 759 N N . LEU A 1 99 ? -17.233 3.839 8.880 1.00 87.75 99 LEU A N 1
ATOM 760 C CA . LEU A 1 99 ? -18.143 3.961 10.015 1.00 87.75 99 LEU A CA 1
ATOM 761 C C . LEU A 1 99 ? -17.721 5.125 10.935 1.00 87.75 99 LEU A C 1
ATOM 763 O O . LEU A 1 99 ? -16.534 5.232 11.266 1.00 87.75 99 LEU A O 1
ATOM 767 N N . PRO A 1 100 ? -18.660 5.949 11.440 1.00 86.19 100 PRO A N 1
ATOM 768 C CA . PRO A 1 100 ? -18.337 7.039 12.365 1.00 86.19 100 PRO A CA 1
ATOM 769 C C . PRO A 1 100 ? -17.550 6.569 13.597 1.00 86.19 100 PRO A C 1
ATOM 771 O O . PRO A 1 100 ? -16.588 7.217 14.002 1.00 86.19 100 PRO A O 1
ATOM 774 N N . ALA A 1 101 ? -17.889 5.392 14.131 1.00 85.62 101 ALA A N 1
ATOM 775 C CA . ALA A 1 101 ? -17.172 4.770 15.243 1.00 85.62 101 ALA A CA 1
ATOM 776 C C . ALA A 1 101 ? -15.711 4.424 14.898 1.00 85.62 101 ALA A C 1
ATOM 778 O O . ALA A 1 101 ? -14.834 4.525 15.750 1.00 85.62 101 ALA A O 1
ATOM 779 N N . ALA A 1 102 ? -15.421 4.042 13.648 1.00 86.06 102 ALA A N 1
ATOM 780 C CA . ALA A 1 102 ? -14.055 3.775 13.207 1.00 86.06 102 ALA A CA 1
ATOM 781 C C . ALA A 1 102 ? -13.238 5.072 13.099 1.00 86.06 102 ALA A C 1
ATOM 783 O O . ALA A 1 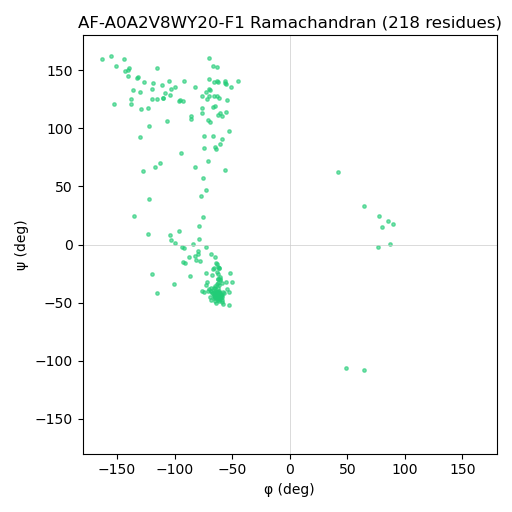102 ? -12.083 5.087 13.526 1.00 86.06 102 ALA A O 1
ATOM 784 N N . LYS A 1 103 ? -13.844 6.164 12.606 1.00 86.50 103 LYS A N 1
ATOM 785 C CA . LYS A 1 103 ? -13.222 7.504 12.584 1.00 86.50 103 LYS A CA 1
ATOM 786 C C . LYS A 1 103 ? -12.903 7.997 13.996 1.00 86.50 103 LYS A C 1
ATOM 788 O O . LYS A 1 103 ? -11.793 8.443 14.255 1.00 86.50 103 LYS A O 1
ATOM 793 N N . GLN A 1 104 ? -13.851 7.850 14.924 1.00 85.44 104 GLN A N 1
ATOM 794 C CA . GLN A 1 104 ? -13.657 8.191 16.340 1.00 85.44 104 GLN A CA 1
ATOM 795 C C . GLN A 1 104 ? -12.563 7.346 17.003 1.00 85.44 104 GLN A C 1
ATOM 797 O O . GLN A 1 104 ? -11.830 7.845 17.848 1.00 85.44 104 GLN A O 1
ATOM 802 N N . ALA A 1 105 ? -12.410 6.090 16.581 1.00 86.00 105 ALA A N 1
ATOM 803 C CA . ALA A 1 105 ? -11.337 5.204 17.023 1.00 86.00 105 ALA A CA 1
ATOM 804 C C . ALA A 1 105 ? -9.981 5.473 16.331 1.00 86.00 105 ALA A C 1
ATOM 806 O O . ALA A 1 105 ? -9.110 4.609 16.350 1.00 86.00 105 ALA A O 1
ATOM 807 N N . GLY A 1 106 ? -9.804 6.628 15.679 1.00 86.88 106 GLY A N 1
ATOM 808 C CA . GLY A 1 106 ? -8.535 7.033 15.066 1.00 86.88 106 GLY A CA 1
ATOM 809 C C . GLY A 1 106 ? -8.248 6.401 13.702 1.00 86.88 106 GLY A C 1
ATOM 810 O O . GLY A 1 106 ? -7.110 6.445 13.235 1.00 86.88 106 GLY A O 1
ATOM 811 N N . THR A 1 107 ? -9.252 5.804 13.046 1.00 91.88 107 THR A N 1
ATOM 812 C CA . THR A 1 107 ? -9.070 5.281 11.686 1.00 91.88 107 THR A CA 1
ATOM 813 C C . THR A 1 107 ? -8.894 6.420 10.697 1.00 91.88 107 THR A C 1
ATOM 815 O O . THR A 1 107 ? -9.662 7.380 10.689 1.00 91.88 107 THR A O 1
ATOM 818 N N . THR A 1 108 ? -7.895 6.290 9.839 1.00 92.44 108 THR A N 1
ATOM 819 C CA . THR A 1 108 ? -7.436 7.342 8.923 1.00 92.44 108 THR A CA 1
ATOM 820 C C . THR A 1 108 ? -7.113 6.740 7.569 1.00 92.44 108 THR A C 1
ATOM 822 O O . THR A 1 108 ? -6.747 5.566 7.477 1.00 92.44 108 THR A O 1
ATOM 825 N N . ILE A 1 109 ? -7.261 7.560 6.534 1.00 94.25 109 ILE A N 1
ATOM 826 C CA . ILE A 1 109 ? -7.025 7.201 5.141 1.00 94.25 109 ILE A CA 1
ATOM 827 C C . ILE A 1 109 ? -6.118 8.279 4.551 1.00 94.25 109 ILE A C 1
ATOM 829 O O . ILE A 1 109 ? -6.377 9.465 4.737 1.00 94.25 109 ILE A O 1
ATOM 833 N N . GLU A 1 110 ? -5.056 7.877 3.866 1.00 93.19 110 GLU A N 1
ATOM 834 C CA . GLU A 1 110 ? -4.158 8.777 3.147 1.00 93.19 110 GLU A CA 1
ATOM 835 C C . GLU A 1 110 ? -3.928 8.244 1.734 1.00 93.19 110 GLU A C 1
ATOM 837 O O . GLU A 1 110 ? -3.856 7.035 1.510 1.00 93.19 110 GLU A O 1
ATOM 842 N N . ARG A 1 111 ? -3.810 9.153 0.764 1.00 93.38 111 ARG A N 1
ATOM 843 C CA . ARG A 1 111 ? -3.482 8.816 -0.620 1.00 93.38 111 ARG A CA 1
ATOM 844 C C . ARG A 1 111 ? -2.066 9.257 -0.958 1.00 93.38 111 ARG A C 1
ATOM 846 O O . ARG A 1 111 ? -1.734 10.430 -0.814 1.00 93.38 111 ARG A O 1
ATOM 853 N N . LYS A 1 112 ? -1.284 8.343 -1.533 1.00 91.38 112 LYS A N 1
ATOM 854 C CA . LYS A 1 112 ? -0.003 8.625 -2.190 1.00 91.38 112 LYS A CA 1
ATOM 855 C C . LYS A 1 112 ? -0.072 8.135 -3.636 1.00 91.38 112 LYS A C 1
ATOM 857 O O . LYS A 1 112 ? -0.008 6.942 -3.900 1.00 91.38 112 LYS A O 1
ATOM 862 N N . ALA A 1 113 ? -0.262 9.074 -4.567 1.00 89.50 113 ALA A N 1
ATOM 863 C CA . ALA A 1 113 ? -0.496 8.816 -5.993 1.00 89.50 113 ALA A CA 1
ATOM 864 C C . ALA A 1 113 ? -1.595 7.761 -6.251 1.00 89.50 113 ALA A C 1
ATOM 866 O O . ALA A 1 113 ? -2.766 8.112 -6.087 1.00 89.50 113 ALA A O 1
ATOM 867 N N . SER A 1 114 ? -1.245 6.535 -6.660 1.00 92.69 114 SER A N 1
ATOM 868 C CA . SER A 1 114 ? -2.183 5.431 -6.926 1.00 92.69 114 SER A CA 1
ATOM 869 C C . SER A 1 114 ? -2.403 4.487 -5.736 1.00 92.69 114 SER A C 1
ATOM 871 O O . SER A 1 114 ? -3.215 3.572 -5.843 1.00 92.69 114 SER A O 1
ATOM 873 N N . LEU A 1 115 ? -1.725 4.703 -4.606 1.00 93.81 115 LEU A N 1
ATOM 874 C CA . LEU A 1 115 ? -1.862 3.903 -3.390 1.00 93.81 115 LEU A CA 1
ATOM 875 C C . LEU A 1 115 ? -2.708 4.640 -2.344 1.00 93.81 115 LEU A C 1
ATOM 877 O O . LEU A 1 115 ? -2.467 5.811 -2.042 1.00 93.81 115 LEU A O 1
ATOM 881 N N . LEU A 1 116 ? -3.660 3.936 -1.740 1.00 95.19 116 LEU A N 1
ATOM 882 C CA . LEU A 1 116 ? -4.348 4.353 -0.521 1.00 95.19 116 LEU A CA 1
ATOM 883 C C . LEU A 1 116 ? -3.814 3.561 0.667 1.00 95.19 116 LEU A C 1
ATOM 885 O O . LEU A 1 116 ? -3.793 2.332 0.630 1.00 95.19 116 LEU A O 1
ATOM 889 N N . SER A 1 117 ? -3.419 4.257 1.729 1.00 94.88 117 SER A N 1
ATOM 890 C CA . SER A 1 117 ? -3.025 3.664 3.001 1.00 94.88 117 SER A CA 1
ATOM 891 C C . SER A 1 117 ? -4.067 3.970 4.072 1.00 94.88 117 SER A C 1
ATOM 893 O O . SER A 1 117 ? -4.466 5.109 4.303 1.00 94.88 117 SER A O 1
ATOM 895 N N . LEU A 1 118 ? -4.550 2.917 4.716 1.00 95.19 118 LEU A N 1
ATOM 896 C CA . LEU A 1 118 ? -5.559 2.963 5.756 1.00 95.19 118 LEU A CA 1
ATOM 897 C C . LEU A 1 118 ? -4.957 2.393 7.033 1.00 95.19 118 LEU A C 1
ATOM 899 O O . LEU A 1 118 ? -4.487 1.256 7.055 1.00 95.19 118 LEU A O 1
ATOM 903 N N . ILE A 1 119 ? -5.006 3.171 8.109 1.00 95.31 119 ILE A N 1
ATOM 904 C CA . ILE A 1 119 ? -4.624 2.710 9.445 1.00 95.31 119 ILE A CA 1
ATOM 905 C C . ILE A 1 119 ? -5.907 2.529 10.236 1.00 95.31 119 ILE A C 1
ATOM 907 O O . ILE A 1 119 ? -6.553 3.508 10.603 1.00 95.31 119 ILE A O 1
ATOM 911 N N . LEU A 1 120 ? -6.305 1.280 10.450 1.00 93.25 120 LEU A N 1
ATOM 912 C CA . LEU A 1 120 ? -7.589 0.916 11.035 1.00 93.25 120 LEU A CA 1
ATOM 913 C C . LEU A 1 120 ? -7.442 0.701 12.543 1.00 93.25 120 LEU A C 1
ATOM 915 O O . LEU A 1 120 ? -6.640 -0.135 12.967 1.00 93.25 120 LEU A O 1
ATOM 919 N N . LYS A 1 121 ? -8.254 1.429 13.326 1.00 91.06 121 LYS A N 1
ATOM 920 C CA . LYS A 1 121 ? -8.338 1.348 14.799 1.00 91.06 121 LYS A CA 1
ATOM 921 C C . LYS A 1 121 ? -6.964 1.234 15.491 1.00 91.06 121 LYS A C 1
ATOM 923 O O . LYS A 1 121 ? -6.696 0.215 16.132 1.00 91.06 121 LYS A O 1
ATOM 928 N N . PRO A 1 122 ? -6.077 2.234 15.363 1.00 92.94 122 PRO A N 1
ATOM 929 C CA . PRO A 1 122 ? -4.844 2.232 16.135 1.00 92.94 122 PRO A CA 1
ATOM 930 C C . PRO A 1 122 ? -5.143 2.387 17.638 1.00 92.94 122 PRO A C 1
ATOM 932 O O . PRO A 1 122 ? -5.990 3.191 18.023 1.00 92.94 122 PRO A O 1
ATOM 935 N N . SER A 1 123 ? -4.428 1.655 18.497 1.00 91.69 123 SER A N 1
ATOM 936 C CA . SER A 1 123 ? -4.557 1.768 19.964 1.00 91.69 123 SER A CA 1
ATOM 937 C C . SER A 1 123 ? -4.221 3.164 20.497 1.00 91.69 123 SER A C 1
ATOM 939 O O . SER A 1 123 ? -4.733 3.570 21.539 1.00 91.69 123 SER A O 1
ATOM 941 N N . SER A 1 124 ? -3.357 3.899 19.794 1.00 91.44 124 SER A N 1
ATOM 942 C CA . SER A 1 124 ? -2.987 5.277 20.102 1.00 91.44 124 SER A CA 1
ATOM 943 C C . SER A 1 124 ? -2.783 6.078 18.816 1.00 91.44 124 SER A C 1
ATOM 945 O O . SER A 1 124 ? -2.366 5.542 17.787 1.00 91.44 124 SER A O 1
ATOM 947 N N . THR A 1 125 ? -3.065 7.381 18.863 1.00 90.56 125 THR A N 1
ATOM 948 C CA . THR A 1 125 ? -2.881 8.281 17.712 1.00 90.56 125 THR A CA 1
ATOM 949 C C . THR A 1 125 ? -1.421 8.312 17.261 1.00 90.56 125 THR A C 1
ATOM 951 O O . THR A 1 125 ? -1.141 8.113 16.083 1.00 90.56 125 THR A O 1
ATOM 954 N N . ALA A 1 126 ? -0.489 8.424 18.214 1.00 91.50 126 ALA A N 1
ATOM 955 C CA . ALA A 1 126 ? 0.949 8.414 17.956 1.00 91.50 126 ALA A CA 1
ATOM 956 C C . ALA A 1 126 ? 1.420 7.132 17.244 1.00 91.50 126 ALA A C 1
ATOM 958 O O . ALA A 1 126 ? 2.222 7.207 16.314 1.00 91.50 126 ALA A O 1
ATOM 959 N N . TYR A 1 127 ? 0.904 5.960 17.635 1.00 93.19 127 TYR A N 1
ATOM 960 C CA . TYR A 1 127 ? 1.244 4.705 16.963 1.00 93.19 127 TYR A CA 1
ATOM 961 C C . TYR A 1 127 ? 0.680 4.641 15.542 1.00 93.19 127 TYR A C 1
ATOM 963 O O . TYR A 1 127 ? 1.370 4.210 14.616 1.00 93.19 127 TYR A O 1
ATOM 971 N N . GLY A 1 128 ? -0.552 5.119 15.348 1.00 92.31 128 GLY A N 1
ATOM 972 C CA . GLY A 1 128 ? -1.150 5.221 14.020 1.00 92.31 128 GLY A CA 1
ATOM 973 C C . GLY A 1 128 ? -0.352 6.133 13.084 1.00 92.31 128 GLY A C 1
ATOM 974 O O . GLY A 1 128 ? -0.126 5.777 11.928 1.00 92.31 128 GLY A O 1
ATOM 975 N N . ASP A 1 129 ? 0.121 7.272 13.587 1.00 92.25 129 ASP A N 1
ATOM 976 C CA . ASP A 1 129 ? 0.920 8.236 12.822 1.00 92.25 129 ASP A CA 1
ATOM 977 C C . ASP A 1 129 ? 2.322 7.714 12.496 1.00 92.25 129 ASP A C 1
ATOM 979 O O . ASP A 1 129 ? 2.805 7.895 11.374 1.00 92.25 129 ASP A O 1
ATOM 983 N N . ALA A 1 130 ? 2.947 6.993 13.431 1.00 92.25 130 ALA A N 1
ATOM 984 C CA . ALA A 1 130 ? 4.217 6.317 13.195 1.00 92.25 130 ALA A CA 1
ATOM 985 C C . ALA A 1 130 ? 4.091 5.243 12.101 1.00 92.25 130 ALA A C 1
ATOM 987 O O . ALA A 1 130 ? 4.906 5.204 11.179 1.00 92.25 130 ALA A O 1
ATOM 988 N N . LEU A 1 131 ? 3.042 4.410 12.155 1.00 92.69 131 LEU A N 1
ATOM 989 C CA . LEU A 1 131 ? 2.785 3.395 11.129 1.00 92.69 131 LEU A CA 1
ATOM 990 C C . LEU A 1 131 ? 2.515 4.011 9.760 1.00 92.69 131 LEU A C 1
ATOM 992 O O . LEU A 1 131 ? 3.028 3.513 8.762 1.00 92.69 131 LEU A O 1
ATOM 996 N N . ARG A 1 132 ? 1.748 5.103 9.702 1.00 91.56 132 ARG A N 1
ATOM 997 C CA . ARG A 1 132 ? 1.456 5.797 8.442 1.00 91.56 132 ARG A CA 1
ATOM 998 C C . ARG A 1 132 ? 2.697 6.408 7.818 1.00 91.56 132 ARG A C 1
ATOM 1000 O O . ARG A 1 132 ? 2.923 6.242 6.623 1.00 91.56 132 ARG A O 1
ATOM 1007 N N . SER A 1 133 ? 3.525 7.046 8.639 1.00 90.88 133 SER A N 1
ATOM 1008 C CA . SER A 1 133 ? 4.802 7.617 8.203 1.00 90.88 133 SER A CA 1
ATOM 1009 C C . SER A 1 133 ? 5.764 6.542 7.690 1.00 90.88 133 SER A C 1
ATOM 1011 O O . SER A 1 133 ? 6.560 6.810 6.797 1.00 90.88 133 SER A O 1
ATOM 1013 N N . ALA A 1 134 ? 5.662 5.317 8.212 1.00 90.56 134 ALA A N 1
ATOM 1014 C CA . ALA A 1 134 ? 6.463 4.178 7.778 1.00 90.56 134 ALA A CA 1
ATOM 1015 C C . ALA A 1 134 ? 5.958 3.502 6.483 1.00 90.56 134 ALA A C 1
ATOM 1017 O O . ALA A 1 134 ? 6.649 2.628 5.955 1.00 90.56 134 ALA A O 1
ATOM 1018 N N . VAL A 1 135 ? 4.780 3.872 5.953 1.00 88.81 135 VAL A N 1
ATOM 1019 C CA . VAL A 1 135 ? 4.305 3.392 4.642 1.00 88.81 135 VAL A CA 1
ATOM 1020 C C . VAL A 1 135 ? 5.141 4.045 3.537 1.00 88.81 135 VAL A C 1
ATOM 1022 O O . VAL A 1 135 ? 5.001 5.233 3.220 1.00 88.81 135 VAL A O 1
ATOM 1025 N N . ASN A 1 136 ? 6.009 3.237 2.931 1.00 76.50 136 ASN A N 1
ATOM 1026 C CA . ASN A 1 136 ? 7.044 3.677 2.000 1.00 76.50 136 ASN A CA 1
ATOM 1027 C C . ASN A 1 136 ? 6.575 3.591 0.543 1.00 76.50 136 ASN A C 1
ATOM 1029 O O . ASN A 1 136 ? 6.957 2.664 -0.158 1.00 76.50 136 ASN A O 1
ATOM 1033 N N . TYR A 1 137 ? 5.773 4.546 0.067 1.00 72.06 1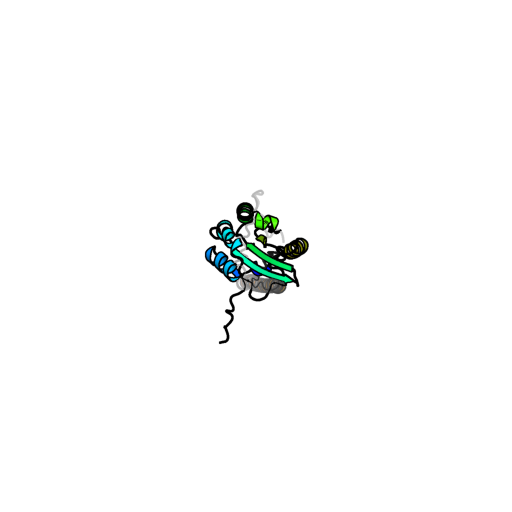37 TYR A N 1
ATOM 1034 C CA . TYR A 1 137 ? 5.384 4.603 -1.355 1.00 72.06 137 TYR A CA 1
ATOM 1035 C C . TYR A 1 137 ? 6.546 5.029 -2.280 1.00 72.06 137 TYR A C 1
ATOM 1037 O O . TYR A 1 137 ? 6.646 4.569 -3.412 1.00 72.06 137 TYR A O 1
ATOM 1045 N N . GLU A 1 138 ? 7.457 5.882 -1.797 1.00 62.12 138 GLU A N 1
ATOM 1046 C CA . GLU A 1 138 ? 8.469 6.547 -2.639 1.00 62.12 138 GLU A CA 1
ATOM 1047 C C . GLU A 1 138 ? 9.739 5.726 -2.924 1.00 62.12 138 GLU A C 1
ATOM 1049 O O . GLU A 1 138 ? 10.633 6.189 -3.627 1.00 62.12 138 GLU A O 1
ATOM 1054 N N . THR A 1 139 ? 9.852 4.491 -2.427 1.00 52.22 139 THR A N 1
ATOM 1055 C CA . THR A 1 139 ? 11.082 3.689 -2.589 1.00 52.22 139 THR A CA 1
ATOM 1056 C C . THR A 1 139 ? 11.237 3.038 -3.966 1.00 52.22 139 THR A C 1
ATOM 1058 O O . THR A 1 139 ? 12.219 2.337 -4.200 1.00 52.22 139 THR A O 1
ATOM 1061 N N . GLN A 1 140 ? 10.338 3.324 -4.910 1.00 48.75 140 GLN A N 1
ATOM 1062 C CA . GLN A 1 140 ? 10.567 3.082 -6.333 1.00 48.75 140 GLN A CA 1
ATOM 1063 C C . GLN A 1 140 ? 10.663 4.409 -7.088 1.00 48.75 140 GLN A C 1
ATOM 1065 O O . GLN A 1 140 ? 9.835 4.728 -7.935 1.00 48.75 140 GLN A O 1
ATOM 1070 N N . VAL A 1 141 ? 11.749 5.151 -6.861 1.00 45.78 141 VAL A N 1
ATOM 1071 C CA . VAL A 1 141 ? 12.352 5.901 -7.969 1.00 45.78 141 VAL A CA 1
ATOM 1072 C C . VAL A 1 141 ? 12.989 4.852 -8.878 1.00 45.78 141 VAL A C 1
ATOM 1074 O O . VAL A 1 141 ? 14.203 4.658 -8.898 1.00 45.78 141 VAL A O 1
ATOM 1077 N N . THR A 1 142 ? 12.158 4.095 -9.594 1.00 50.81 142 THR A N 1
ATOM 1078 C CA . THR A 1 142 ? 12.609 3.446 -10.813 1.00 50.81 142 THR A CA 1
ATOM 1079 C C . THR A 1 142 ? 12.893 4.593 -11.763 1.00 50.81 142 THR A C 1
ATOM 1081 O O . THR A 1 142 ? 12.011 5.133 -12.428 1.00 50.81 142 THR A O 1
ATOM 1084 N N . TRP A 1 143 ? 14.155 5.021 -11.770 1.00 46.03 143 TRP A N 1
ATOM 1085 C CA . TRP A 1 143 ? 14.722 5.651 -12.943 1.00 46.03 143 TRP A CA 1
ATOM 1086 C C . TRP A 1 143 ? 14.463 4.669 -14.078 1.00 46.03 143 TRP A C 1
ATOM 1088 O O . TRP A 1 143 ? 15.139 3.653 -14.221 1.00 46.03 143 TRP A O 1
ATOM 1098 N N . ASN A 1 144 ? 13.395 4.930 -14.825 1.00 50.25 144 ASN A N 1
ATOM 1099 C CA . ASN A 1 144 ? 13.051 4.227 -16.043 1.00 50.25 144 ASN A CA 1
ATOM 1100 C C . ASN A 1 144 ? 14.012 4.749 -17.118 1.00 50.25 144 ASN A C 1
ATOM 1102 O O . ASN A 1 144 ? 13.610 5.350 -18.107 1.00 50.25 144 ASN A O 1
ATOM 1106 N N . GLU A 1 145 ? 15.315 4.617 -16.866 1.00 47.03 145 GLU A N 1
ATOM 1107 C CA . GLU A 1 145 ? 16.296 4.674 -17.926 1.00 47.03 145 GLU A CA 1
ATOM 1108 C C . GLU A 1 145 ? 15.988 3.456 -18.791 1.00 47.03 145 GLU A C 1
ATOM 1110 O O . GLU A 1 145 ? 16.025 2.330 -18.281 1.00 47.03 145 GLU A O 1
ATOM 1115 N N . PRO A 1 146 ? 15.639 3.639 -20.074 1.00 43.44 146 PRO A N 1
ATOM 1116 C CA . PRO A 1 146 ? 15.572 2.530 -20.996 1.00 43.44 146 PRO A CA 1
ATOM 1117 C C . PRO A 1 146 ? 16.998 2.009 -21.144 1.00 43.44 146 PRO A C 1
ATOM 1119 O O . PRO A 1 146 ? 17.737 2.389 -22.048 1.00 43.44 146 PRO A O 1
ATOM 1122 N N . THR A 1 147 ? 17.416 1.146 -20.220 1.00 49.03 147 THR A N 1
ATOM 1123 C CA . THR A 1 147 ? 18.617 0.351 -20.390 1.00 49.03 147 THR A CA 1
ATOM 1124 C C . THR A 1 147 ? 18.219 -0.710 -21.391 1.00 49.03 147 THR A C 1
ATOM 1126 O O . THR A 1 147 ? 17.798 -1.812 -21.044 1.00 49.03 147 THR A O 1
ATOM 1129 N N . HIS A 1 148 ? 18.285 -0.339 -22.666 1.00 47.28 148 HIS A N 1
ATOM 1130 C CA . HIS A 1 148 ? 18.396 -1.305 -23.733 1.00 47.28 148 HIS A CA 1
ATOM 1131 C C . HIS A 1 148 ? 19.674 -2.096 -23.459 1.00 47.28 148 HIS A C 1
ATOM 1133 O O . HIS A 1 148 ? 20.758 -1.747 -23.907 1.00 47.28 148 HIS A O 1
ATOM 1139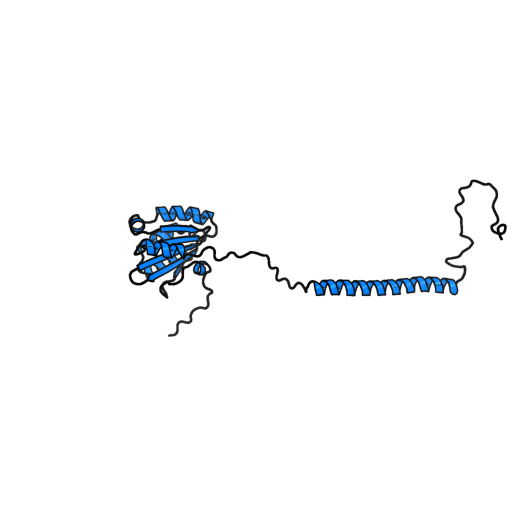 N N . THR A 1 149 ? 19.539 -3.197 -22.726 1.00 49.09 149 THR A N 1
ATOM 1140 C CA . THR A 1 149 ? 20.477 -4.316 -22.732 1.00 49.09 149 THR A CA 1
ATOM 1141 C C . THR A 1 149 ? 20.317 -5.085 -24.043 1.00 49.09 149 THR A C 1
ATOM 1143 O O . THR A 1 149 ? 20.222 -6.309 -24.071 1.00 49.09 149 THR A O 1
ATOM 1146 N N . ILE A 1 150 ? 20.274 -4.369 -25.168 1.00 49.47 150 ILE A N 1
ATOM 1147 C CA . ILE A 1 150 ? 20.667 -4.989 -26.419 1.00 49.47 150 ILE A CA 1
ATOM 1148 C C . ILE A 1 150 ? 22.175 -5.097 -26.315 1.00 49.47 150 ILE A C 1
ATOM 1150 O O . ILE A 1 150 ? 22.855 -4.184 -25.863 1.00 49.47 150 ILE A O 1
ATOM 1154 N N . THR A 1 151 ? 22.652 -6.288 -26.621 1.00 57.06 151 THR A N 1
ATOM 1155 C CA . THR A 1 151 ? 24.037 -6.722 -26.702 1.00 57.06 151 THR A CA 1
ATOM 1156 C C . THR A 1 151 ? 24.828 -5.848 -27.681 1.00 57.06 151 THR A C 1
ATOM 1158 O O . THR A 1 151 ? 25.269 -6.316 -28.727 1.00 57.06 151 THR A O 1
ATOM 1161 N N . ASP A 1 152 ? 24.980 -4.564 -27.378 1.00 59.28 152 ASP A N 1
ATOM 1162 C CA . ASP A 1 152 ? 25.745 -3.646 -28.189 1.00 59.28 152 ASP A CA 1
ATOM 1163 C C . ASP A 1 152 ? 27.216 -3.944 -27.911 1.00 59.28 152 ASP A C 1
ATOM 1165 O O . ASP A 1 152 ? 27.670 -3.864 -26.761 1.00 59.28 152 ASP A O 1
ATOM 1169 N N . PRO A 1 153 ? 27.979 -4.368 -28.934 1.00 65.56 153 PRO A N 1
ATOM 1170 C CA . PRO A 1 153 ? 29.403 -4.563 -28.763 1.00 65.56 153 PRO A CA 1
ATOM 1171 C C . PRO A 1 153 ? 30.006 -3.242 -28.262 1.00 65.56 153 PRO A C 1
ATOM 1173 O O . PRO A 1 153 ? 29.593 -2.180 -28.738 1.00 65.56 153 PRO A O 1
ATOM 1176 N N . PRO A 1 154 ? 30.976 -3.285 -27.328 1.00 77.75 154 PRO A N 1
ATOM 1177 C CA . PRO A 1 154 ? 31.601 -2.086 -26.785 1.00 77.75 154 PRO A CA 1
ATOM 1178 C C . PRO A 1 154 ? 31.947 -1.101 -27.902 1.00 77.75 154 PRO A C 1
ATOM 1180 O O . PRO A 1 154 ? 32.412 -1.516 -28.966 1.00 77.75 154 PRO A O 1
ATOM 1183 N N . TRP A 1 155 ? 31.760 0.200 -27.676 1.00 76.06 155 TRP A N 1
ATOM 1184 C CA . TRP A 1 155 ? 32.036 1.236 -28.684 1.00 76.06 155 TRP A CA 1
ATOM 1185 C C . TRP A 1 155 ? 33.440 1.090 -29.307 1.00 76.06 155 TRP A C 1
ATOM 1187 O O . TRP A 1 155 ? 33.623 1.317 -30.501 1.00 76.06 155 TRP A O 1
ATOM 1197 N N . ALA A 1 156 ? 34.412 0.601 -28.529 1.00 77.81 156 ALA A N 1
ATOM 1198 C CA . ALA A 1 156 ? 35.758 0.265 -28.985 1.00 77.81 156 ALA A CA 1
ATOM 1199 C C . ALA A 1 156 ? 35.789 -0.856 -30.047 1.00 77.81 156 ALA A C 1
ATOM 1201 O O . ALA A 1 156 ? 36.564 -0.793 -30.999 1.00 77.81 156 ALA A O 1
ATOM 1202 N N . THR A 1 157 ? 34.927 -1.867 -29.933 1.00 81.94 157 THR A N 1
ATOM 1203 C CA . THR A 1 157 ? 34.764 -2.937 -30.928 1.00 81.94 157 THR A CA 1
ATOM 1204 C C . THR A 1 157 ? 34.143 -2.411 -32.221 1.00 81.94 157 THR A C 1
ATOM 1206 O O . THR A 1 157 ? 34.550 -2.833 -33.304 1.00 81.94 157 THR A O 1
ATOM 1209 N N . ILE A 1 158 ? 33.188 -1.479 -32.136 1.00 84.56 158 ILE A N 1
ATOM 1210 C CA . ILE A 1 158 ? 32.598 -0.822 -33.315 1.00 84.56 158 ILE A CA 1
ATOM 1211 C C . ILE A 1 158 ? 33.663 0.017 -34.030 1.00 84.56 158 ILE A C 1
ATOM 1213 O O . ILE A 1 158 ? 33.862 -0.133 -35.236 1.00 84.56 158 ILE A O 1
ATOM 1217 N N . LEU A 1 159 ? 34.407 0.831 -33.278 1.00 88.25 159 LEU A N 1
ATOM 1218 C CA . LEU A 1 159 ? 35.466 1.684 -33.816 1.00 88.25 159 LEU A CA 1
ATOM 1219 C C . LEU A 1 159 ? 36.590 0.855 -34.459 1.00 88.25 159 LEU A C 1
ATOM 1221 O O . LEU A 1 159 ? 37.025 1.153 -35.570 1.00 88.25 159 LEU A O 1
ATOM 1225 N N . GLY A 1 160 ? 36.993 -0.245 -33.813 1.00 88.94 160 GLY A N 1
ATOM 1226 C CA . GLY A 1 160 ? 37.967 -1.188 -34.362 1.00 88.94 160 GLY A CA 1
ATOM 1227 C C . GLY A 1 160 ? 37.511 -1.813 -35.683 1.00 88.94 160 GLY A C 1
ATOM 1228 O O . GLY A 1 160 ? 38.284 -1.860 -36.639 1.00 88.94 160 GLY A O 1
ATOM 1229 N N . LYS A 1 161 ? 36.238 -2.228 -35.783 1.00 89.19 161 LYS A N 1
ATOM 1230 C CA . LYS A 1 161 ? 35.672 -2.760 -37.034 1.00 89.19 161 LYS A CA 1
ATOM 1231 C C . LYS A 1 161 ? 35.715 -1.724 -38.160 1.00 89.19 161 LYS A C 1
ATOM 1233 O O . LYS A 1 161 ? 36.123 -2.073 -39.264 1.00 89.19 161 LYS A O 1
ATOM 1238 N N . ILE A 1 162 ? 35.359 -0.465 -37.891 1.00 92.06 162 ILE A N 1
ATOM 1239 C CA . ILE A 1 162 ? 35.382 0.610 -38.899 1.00 92.06 162 ILE A CA 1
ATOM 1240 C C . ILE A 1 162 ? 36.787 0.792 -39.478 1.00 92.06 162 ILE A C 1
ATOM 1242 O O . ILE A 1 162 ? 36.941 0.814 -40.701 1.00 92.06 162 ILE A O 1
ATOM 1246 N N . PHE A 1 163 ? 37.815 0.873 -38.630 1.00 94.88 163 PHE A N 1
ATOM 1247 C CA . PHE A 1 163 ? 39.192 1.006 -39.108 1.00 94.88 163 PHE A CA 1
ATOM 1248 C C . PHE A 1 163 ? 39.618 -0.200 -39.951 1.00 94.88 163 PHE A C 1
ATOM 1250 O O . PHE A 1 163 ? 40.125 -0.014 -41.056 1.00 94.88 163 PHE A O 1
ATOM 1257 N N . ILE A 1 164 ? 39.349 -1.425 -39.490 1.00 94.12 164 ILE A N 1
ATOM 1258 C CA . ILE A 1 164 ? 39.704 -2.654 -40.220 1.00 94.12 164 ILE A CA 1
ATOM 1259 C C . ILE A 1 164 ? 39.046 -2.689 -41.607 1.00 94.12 164 ILE A C 1
ATOM 1261 O O . ILE A 1 164 ? 39.735 -2.911 -42.604 1.00 94.12 164 ILE A O 1
ATOM 1265 N N . PHE A 1 165 ? 37.737 -2.431 -41.694 1.00 94.19 165 PHE A N 1
ATOM 1266 C CA . PHE A 1 165 ? 37.026 -2.421 -42.976 1.00 94.19 165 PHE A CA 1
ATOM 1267 C C . PHE A 1 165 ? 37.505 -1.298 -43.900 1.00 94.19 165 PHE A C 1
ATOM 1269 O O . PHE A 1 165 ? 37.646 -1.521 -45.101 1.00 94.19 165 PHE A O 1
ATOM 1276 N N . THR A 1 166 ? 37.816 -0.121 -43.353 1.00 95.31 166 THR A N 1
ATOM 1277 C CA . THR A 1 166 ? 38.343 1.009 -44.134 1.00 95.31 166 THR A CA 1
ATOM 1278 C C . THR A 1 166 ? 39.707 0.675 -44.742 1.00 95.31 166 THR A C 1
ATOM 1280 O O . THR A 1 166 ? 39.913 0.881 -45.938 1.00 95.31 166 THR A O 1
ATOM 1283 N N . PHE A 1 167 ? 40.628 0.100 -43.961 1.00 94.06 167 PHE A N 1
ATOM 1284 C CA . PHE A 1 167 ? 41.937 -0.325 -44.469 1.00 94.06 167 PHE A CA 1
ATOM 1285 C C . PHE A 1 167 ? 41.815 -1.424 -45.525 1.00 94.06 167 PHE A C 1
ATOM 1287 O O . PHE A 1 167 ? 42.475 -1.353 -46.562 1.00 94.06 167 PHE A O 1
ATOM 1294 N N . LEU A 1 168 ? 40.939 -2.407 -45.299 1.00 95.50 168 LEU A N 1
ATOM 1295 C CA . LEU A 1 168 ? 40.674 -3.461 -46.274 1.00 95.50 168 LEU A CA 1
ATOM 1296 C C . LEU A 1 168 ? 40.173 -2.875 -47.602 1.00 95.50 168 LEU A C 1
ATOM 1298 O O . LEU A 1 168 ? 40.672 -3.237 -48.666 1.00 95.50 168 LEU A O 1
ATOM 1302 N N . PHE A 1 169 ? 39.233 -1.929 -47.539 1.00 95.94 169 PHE A N 1
ATOM 1303 C CA . PHE A 1 169 ? 38.696 -1.262 -48.722 1.00 95.94 169 PHE A CA 1
ATOM 1304 C C . PHE A 1 169 ? 39.770 -0.462 -49.471 1.00 95.94 169 PHE A C 1
ATOM 1306 O O . PHE A 1 169 ? 39.851 -0.536 -50.696 1.00 95.94 169 PHE A O 1
ATOM 1313 N N . MET A 1 170 ? 40.642 0.243 -48.745 1.00 95.75 170 MET A N 1
ATOM 1314 C CA . MET A 1 170 ? 41.757 0.987 -49.335 1.00 95.75 170 MET A CA 1
ATOM 1315 C C . MET A 1 170 ? 42.720 0.063 -50.093 1.00 95.75 170 MET A C 1
ATOM 1317 O O . MET A 1 170 ? 43.109 0.375 -51.217 1.00 95.75 170 MET A O 1
ATOM 1321 N N . ILE A 1 171 ? 43.066 -1.095 -49.522 1.00 95.06 171 ILE A N 1
ATOM 1322 C CA . ILE A 1 171 ? 43.946 -2.077 -50.174 1.00 95.06 171 ILE A CA 1
ATOM 1323 C C . ILE A 1 171 ? 43.308 -2.592 -51.466 1.00 95.06 171 ILE A C 1
ATOM 1325 O O . ILE A 1 171 ? 43.960 -2.603 -52.510 1.00 95.06 171 ILE A O 1
ATOM 1329 N N . VAL A 1 172 ? 42.028 -2.972 -51.424 1.00 94.88 172 VAL A N 1
ATOM 1330 C CA . VAL A 1 172 ? 41.304 -3.443 -52.615 1.00 94.88 172 VAL A CA 1
ATOM 1331 C C . VAL A 1 172 ? 41.258 -2.357 -53.693 1.00 94.88 172 VAL A C 1
ATOM 1333 O O . VAL A 1 172 ? 41.533 -2.641 -54.858 1.00 94.88 172 VAL A O 1
ATOM 1336 N N . ALA A 1 173 ? 40.983 -1.107 -53.317 1.00 94.06 173 ALA A N 1
ATOM 1337 C CA . ALA A 1 173 ? 40.964 0.019 -54.246 1.00 94.06 173 ALA A CA 1
ATOM 1338 C C . ALA A 1 173 ? 42.332 0.256 -54.906 1.00 94.06 173 ALA A C 1
ATOM 1340 O O . ALA A 1 173 ? 42.393 0.491 -56.111 1.00 94.06 173 ALA A O 1
ATOM 1341 N N . VAL A 1 174 ? 43.431 0.142 -54.152 1.00 93.31 174 VAL A N 1
ATOM 1342 C CA . VAL A 1 174 ? 44.794 0.258 -54.694 1.00 93.31 174 VAL A CA 1
ATOM 1343 C C . VAL A 1 174 ? 45.101 -0.889 -55.652 1.00 93.31 174 VAL A C 1
ATOM 1345 O O . VAL A 1 174 ? 45.585 -0.637 -56.751 1.00 93.31 174 VAL A O 1
ATOM 1348 N N . VAL A 1 175 ? 44.788 -2.135 -55.285 1.00 93.38 175 VAL A N 1
ATOM 1349 C CA . VAL A 1 175 ? 45.017 -3.304 -56.152 1.00 93.38 175 VAL A CA 1
ATOM 1350 C C . VAL A 1 175 ? 44.246 -3.165 -57.461 1.00 93.38 175 VAL A C 1
ATOM 1352 O O . VAL A 1 175 ? 44.820 -3.358 -58.531 1.00 93.38 175 VAL A O 1
ATOM 1355 N N . LEU A 1 176 ? 42.972 -2.771 -57.398 1.00 91.75 176 LEU A N 1
ATOM 1356 C CA . LEU A 1 176 ? 42.168 -2.518 -58.591 1.00 91.75 176 LEU A CA 1
ATOM 1357 C C . LEU A 1 176 ? 42.720 -1.337 -59.397 1.00 91.75 176 LEU A C 1
ATOM 1359 O O . LEU A 1 176 ? 42.866 -1.449 -60.610 1.00 91.75 176 LEU A O 1
ATOM 1363 N N . GLY A 1 177 ? 43.095 -0.234 -58.748 1.00 89.44 177 GLY A N 1
ATOM 1364 C CA . GLY A 1 177 ? 43.697 0.925 -59.409 1.00 89.44 177 GLY A CA 1
ATOM 1365 C C . GLY A 1 177 ? 44.993 0.577 -60.145 1.00 89.44 177 GLY A C 1
ATOM 1366 O O . GLY A 1 177 ? 45.173 0.970 -61.297 1.00 89.44 177 GLY A O 1
ATOM 1367 N N . VAL A 1 178 ? 45.864 -0.222 -59.523 1.00 88.81 178 VAL A N 1
ATOM 1368 C CA . VAL A 1 178 ? 47.096 -0.734 -60.138 1.00 88.81 178 VAL A CA 1
ATOM 1369 C C . VAL A 1 178 ? 46.783 -1.725 -61.251 1.00 88.81 178 VAL A C 1
ATOM 1371 O O . VAL A 1 178 ? 47.427 -1.663 -62.290 1.00 88.81 178 VAL A O 1
ATOM 1374 N N . ALA A 1 179 ? 45.791 -2.601 -61.097 1.00 86.88 179 ALA A N 1
ATOM 1375 C CA . ALA A 1 179 ? 45.389 -3.512 -62.163 1.00 86.88 179 ALA A CA 1
ATOM 1376 C C . ALA A 1 179 ? 44.889 -2.738 -63.395 1.00 86.88 179 ALA A C 1
ATOM 1378 O O . ALA A 1 179 ? 45.373 -2.965 -64.501 1.00 86.88 179 ALA A O 1
ATOM 1379 N N . PHE A 1 180 ? 43.997 -1.760 -63.220 1.00 84.19 180 PHE A N 1
ATOM 1380 C CA . PHE A 1 180 ? 43.499 -0.920 -64.314 1.00 84.19 180 PHE A CA 1
ATOM 1381 C C . PHE A 1 180 ? 44.596 -0.031 -64.925 1.00 84.19 180 PHE A C 1
ATOM 1383 O O . PHE A 1 180 ? 44.713 0.064 -66.150 1.00 84.19 180 PHE A O 1
ATOM 1390 N N . GLY A 1 181 ? 45.433 0.599 -64.097 1.00 81.50 181 GLY A N 1
ATOM 1391 C CA . GLY A 1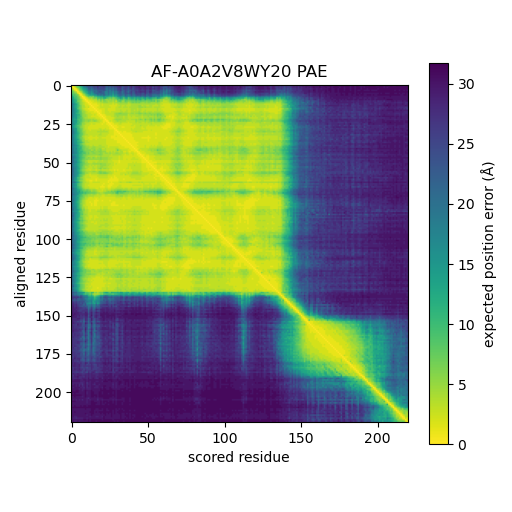 181 ? 46.560 1.417 -64.552 1.00 81.50 181 GLY A CA 1
ATOM 1392 C C . GLY A 1 181 ? 47.645 0.593 -65.250 1.00 81.50 181 GLY A C 1
ATOM 1393 O O . GLY A 1 181 ? 48.140 0.979 -66.306 1.00 81.50 181 GLY A O 1
ATOM 1394 N N . GLY A 1 182 ? 47.962 -0.579 -64.709 1.00 79.00 182 GLY A N 1
ATOM 1395 C CA . GLY A 1 182 ? 48.913 -1.539 -65.259 1.00 79.00 182 GLY A CA 1
ATOM 1396 C C . GLY A 1 182 ? 48.436 -2.103 -66.590 1.00 79.00 182 GLY A C 1
ATOM 1397 O O . GLY A 1 182 ? 49.192 -2.080 -67.555 1.00 79.00 182 GLY A O 1
ATOM 1398 N N . VAL A 1 183 ? 47.162 -2.495 -66.700 1.00 78.62 183 VAL A N 1
ATOM 1399 C CA . VAL A 1 183 ? 46.554 -2.881 -67.983 1.00 78.62 183 VAL A CA 1
ATOM 1400 C C . VAL A 1 183 ? 46.671 -1.744 -68.997 1.00 78.62 183 VAL A C 1
ATOM 1402 O O . VAL A 1 183 ? 47.041 -1.996 -70.143 1.00 78.62 183 VAL A O 1
ATOM 1405 N N . ARG A 1 184 ? 46.445 -0.483 -68.602 1.00 74.19 184 ARG A N 1
ATOM 1406 C CA . ARG A 1 184 ? 46.630 0.670 -69.501 1.00 74.19 184 ARG A CA 1
ATOM 1407 C C . ARG A 1 184 ? 48.077 0.804 -69.988 1.00 74.19 184 ARG A C 1
ATOM 1409 O O . ARG A 1 184 ? 48.287 1.023 -71.180 1.00 74.19 184 ARG A O 1
ATOM 1416 N N . VAL A 1 185 ? 49.064 0.661 -69.103 1.00 73.50 185 VAL A N 1
ATOM 1417 C CA . VAL A 1 185 ? 50.494 0.762 -69.451 1.00 73.50 185 VAL A CA 1
ATOM 1418 C C . VAL A 1 185 ? 50.941 -0.418 -70.319 1.00 73.50 185 VAL A C 1
ATOM 1420 O O . VAL A 1 185 ? 51.563 -0.206 -71.356 1.00 73.50 185 VAL A O 1
ATOM 1423 N N . ILE A 1 186 ? 50.559 -1.647 -69.970 1.00 74.25 186 ILE A N 1
ATOM 1424 C CA . ILE A 1 186 ? 50.853 -2.858 -70.751 1.00 74.25 186 ILE A CA 1
ATOM 1425 C C . ILE A 1 186 ? 50.195 -2.782 -72.135 1.00 74.25 186 ILE A C 1
ATOM 1427 O O . ILE A 1 186 ? 50.841 -3.091 -73.132 1.00 74.25 186 ILE A O 1
ATOM 1431 N N . THR A 1 187 ? 48.953 -2.297 -72.230 1.00 66.75 187 THR A N 1
ATOM 1432 C CA . THR A 1 187 ? 48.276 -2.085 -73.523 1.00 66.75 187 THR A CA 1
ATOM 1433 C C . THR A 1 187 ? 49.014 -1.050 -74.371 1.00 66.75 187 THR A C 1
ATOM 1435 O O . THR A 1 187 ? 49.174 -1.256 -75.571 1.00 66.75 187 THR A O 1
ATOM 1438 N N . LYS A 1 188 ? 49.511 0.040 -73.767 1.00 61.53 188 LYS A N 1
ATOM 1439 C CA . LYS A 1 188 ? 50.356 1.015 -74.477 1.00 61.53 188 LYS A CA 1
ATOM 1440 C C . LYS A 1 188 ? 51.691 0.416 -74.931 1.00 61.53 188 LYS A C 1
ATOM 1442 O O . LYS A 1 188 ? 52.160 0.774 -76.004 1.00 61.53 188 LYS A O 1
ATOM 1447 N N . MET A 1 189 ? 52.278 -0.487 -74.146 1.00 67.75 189 MET A N 1
ATOM 1448 C CA . MET A 1 189 ? 53.568 -1.108 -74.460 1.00 67.75 189 MET A CA 1
ATOM 1449 C C . MET A 1 189 ? 53.464 -2.184 -75.550 1.00 67.75 189 MET A C 1
ATOM 1451 O O . MET A 1 189 ? 54.321 -2.237 -76.424 1.00 67.75 189 MET A O 1
ATOM 1455 N N . PHE A 1 190 ? 52.410 -3.007 -75.546 1.00 65.56 190 PHE A N 1
ATOM 1456 C CA . PHE A 1 190 ? 52.212 -4.059 -76.555 1.00 65.56 190 PHE A CA 1
ATOM 1457 C C . PHE A 1 190 ? 51.483 -3.584 -77.820 1.00 65.56 190 PHE A C 1
ATOM 1459 O O . PHE A 1 190 ? 51.701 -4.145 -78.891 1.00 65.56 190 PHE A O 1
ATOM 1466 N N . PHE A 1 191 ? 50.643 -2.547 -77.733 1.00 61.41 191 PHE A N 1
ATOM 1467 C CA . PHE A 1 191 ? 49.929 -1.968 -78.878 1.00 61.41 191 PHE A CA 1
ATOM 1468 C C . PHE A 1 191 ? 50.143 -0.446 -78.984 1.00 61.41 191 PHE A C 1
ATOM 1470 O O . PHE A 1 191 ? 49.173 0.324 -78.896 1.00 61.41 191 PHE A O 1
ATOM 1477 N N . PRO A 1 192 ? 51.390 0.019 -79.200 1.00 56.50 192 PRO A N 1
ATOM 1478 C CA . PRO A 1 192 ? 51.668 1.437 -79.395 1.00 56.50 192 PRO A CA 1
ATOM 1479 C C . PRO A 1 192 ? 50.928 1.956 -80.642 1.00 56.50 192 PRO A C 1
ATOM 1481 O O . PRO A 1 192 ? 51.013 1.380 -81.724 1.00 56.50 192 PRO A O 1
ATOM 1484 N N . GLY A 1 193 ? 50.147 3.029 -80.478 1.00 59.91 193 GLY A N 1
ATOM 1485 C CA . GLY A 1 193 ? 49.507 3.763 -81.581 1.00 59.91 193 GLY A CA 1
ATOM 1486 C C . GLY A 1 193 ? 48.133 3.278 -82.077 1.00 59.91 193 GLY A C 1
ATOM 1487 O O . GLY A 1 193 ? 47.581 3.891 -82.987 1.00 59.91 193 GLY A O 1
ATOM 1488 N N . LYS A 1 194 ? 47.528 2.213 -81.519 1.00 58.28 194 LYS A N 1
ATOM 1489 C CA . LYS A 1 194 ? 46.236 1.690 -82.041 1.00 58.28 194 LYS A CA 1
ATOM 1490 C C . LYS A 1 194 ? 44.976 2.094 -81.269 1.00 58.28 194 LYS A C 1
ATOM 1492 O O . LYS A 1 194 ? 43.933 2.257 -81.912 1.00 58.28 194 LYS A O 1
ATOM 1497 N N . VAL A 1 195 ? 45.049 2.242 -79.939 1.00 58.44 195 VAL A N 1
ATOM 1498 C CA . VAL A 1 195 ? 43.853 2.370 -79.068 1.00 58.44 195 VAL A CA 1
ATOM 1499 C C . VAL A 1 195 ? 43.726 3.731 -78.367 1.00 58.44 195 VAL A C 1
ATOM 1501 O O . VAL A 1 195 ? 42.626 4.269 -78.338 1.00 58.44 195 VAL A O 1
ATOM 1504 N N . PHE A 1 196 ? 44.815 4.313 -77.840 1.00 53.31 196 PHE A N 1
ATOM 1505 C CA . PHE A 1 196 ? 44.755 5.563 -77.049 1.00 53.31 196 PHE A CA 1
ATOM 1506 C C . PHE A 1 196 ? 45.544 6.750 -77.624 1.00 53.31 196 PHE A C 1
ATOM 1508 O O . PHE A 1 196 ? 45.172 7.882 -77.351 1.00 53.31 196 PHE A O 1
ATOM 1515 N N . ASP A 1 197 ? 46.587 6.508 -78.422 1.00 54.66 197 ASP A N 1
ATOM 1516 C CA . ASP A 1 197 ? 47.399 7.547 -79.079 1.00 54.66 197 ASP A CA 1
ATOM 1517 C C . ASP A 1 197 ? 47.256 7.408 -80.602 1.00 54.66 197 ASP A C 1
ATOM 1519 O O . ASP A 1 197 ? 48.189 7.004 -81.292 1.00 54.66 197 ASP A O 1
ATOM 1523 N N . ARG A 1 198 ? 46.049 7.659 -81.131 1.00 58.56 198 ARG A N 1
ATOM 1524 C CA . ARG A 1 198 ? 45.870 7.854 -82.578 1.00 58.56 198 ARG A CA 1
ATOM 1525 C C . ARG A 1 198 ? 46.133 9.330 -82.891 1.00 58.56 198 ARG A C 1
ATOM 1527 O O . ARG A 1 198 ? 45.296 10.150 -82.511 1.00 58.56 198 ARG A O 1
ATOM 1534 N N . PRO A 1 199 ? 47.226 9.680 -83.592 1.00 56.47 199 PRO A N 1
ATOM 1535 C CA . PRO A 1 199 ? 47.472 11.062 -84.007 1.00 56.47 199 PRO A CA 1
ATOM 1536 C C . PRO A 1 199 ? 46.368 11.599 -84.935 1.00 56.47 199 PRO A C 1
ATOM 1538 O O . PRO A 1 199 ? 46.152 12.803 -84.988 1.00 56.47 199 PRO A O 1
ATOM 1541 N N . ASP A 1 200 ? 45.590 10.716 -85.570 1.00 55.94 200 ASP A N 1
ATOM 1542 C CA . ASP A 1 200 ? 44.472 11.078 -86.453 1.00 55.94 200 ASP A CA 1
ATOM 1543 C C . ASP A 1 200 ? 43.215 11.614 -85.729 1.00 55.94 200 ASP A C 1
ATOM 1545 O O . ASP A 1 200 ? 42.229 11.926 -86.391 1.00 55.94 200 ASP A O 1
ATOM 1549 N N . ARG A 1 201 ? 43.184 11.672 -84.385 1.00 50.44 201 ARG A N 1
ATOM 1550 C CA . ARG A 1 201 ? 42.041 12.212 -83.609 1.00 50.44 201 ARG A CA 1
ATOM 1551 C C . ARG A 1 201 ? 42.438 13.155 -82.467 1.00 50.44 201 ARG A C 1
ATOM 1553 O O . ARG A 1 201 ? 41.677 13.315 -81.513 1.00 50.44 201 ARG A O 1
ATOM 1560 N N . MET A 1 202 ? 43.598 13.806 -82.546 1.00 52.34 202 MET A N 1
ATOM 1561 C CA . MET A 1 202 ? 43.828 15.033 -81.771 1.00 52.34 202 MET A CA 1
ATOM 1562 C C . MET A 1 202 ? 43.216 16.217 -82.527 1.00 52.34 202 MET A C 1
ATOM 1564 O O . MET A 1 202 ? 43.919 17.096 -83.015 1.00 52.34 202 MET A O 1
ATOM 1568 N N . ASP A 1 203 ? 41.887 16.234 -82.632 1.00 55.59 203 ASP A N 1
ATOM 1569 C CA . ASP A 1 203 ? 41.173 17.427 -83.075 1.00 55.59 203 ASP A CA 1
ATOM 1570 C C . ASP A 1 203 ? 41.190 18.431 -81.921 1.00 55.59 203 ASP A C 1
ATOM 1572 O O . ASP A 1 203 ? 40.358 18.404 -81.010 1.00 55.59 203 ASP A O 1
ATOM 1576 N N . VAL A 1 204 ? 42.188 19.314 -81.934 1.00 60.41 204 VAL A N 1
ATOM 1577 C CA . VAL A 1 204 ? 42.135 20.549 -81.156 1.00 60.41 204 VAL A CA 1
ATOM 1578 C C . VAL A 1 204 ? 40.946 21.328 -81.703 1.00 60.41 204 VAL A C 1
ATOM 1580 O O . VAL A 1 204 ? 40.975 21.776 -82.848 1.00 60.41 204 VAL A O 1
ATOM 1583 N N . LEU A 1 205 ? 39.886 21.467 -80.905 1.00 62.53 205 LEU A N 1
ATOM 1584 C CA . LEU A 1 205 ? 38.738 22.312 -81.226 1.00 62.53 205 LEU A CA 1
ATOM 1585 C C . LEU A 1 205 ? 39.205 23.775 -81.286 1.00 62.53 205 LEU A C 1
ATOM 1587 O O . LEU A 1 205 ? 39.097 24.524 -80.318 1.00 62.53 205 LEU A O 1
ATOM 1591 N N . GLN A 1 206 ? 39.770 24.181 -82.421 1.00 55.25 206 GLN A N 1
ATOM 1592 C CA . GLN A 1 206 ? 40.030 25.577 -82.724 1.00 55.25 206 GLN A CA 1
ATOM 1593 C C . GLN A 1 206 ? 38.698 26.215 -83.113 1.00 55.25 206 GLN A C 1
ATOM 1595 O O . GLN A 1 206 ? 38.114 25.886 -84.146 1.00 55.25 206 GLN A O 1
ATOM 1600 N N . LEU A 1 207 ? 38.212 27.139 -82.280 1.00 63.19 207 LEU A N 1
ATOM 1601 C CA . LEU A 1 207 ? 37.191 28.095 -82.699 1.00 63.19 207 LEU A CA 1
ATOM 1602 C C . LEU A 1 207 ? 37.735 28.809 -83.942 1.00 63.19 207 LEU A C 1
ATOM 1604 O O . LEU A 1 207 ? 38.766 29.478 -83.867 1.00 63.19 207 LEU A O 1
ATOM 1608 N N . GLY A 1 208 ? 37.084 28.593 -85.087 1.00 58.12 208 GLY A N 1
ATOM 1609 C CA . GLY A 1 208 ? 37.532 29.038 -86.404 1.00 58.12 208 GLY A CA 1
ATOM 1610 C C . GLY A 1 208 ? 37.663 30.555 -86.502 1.00 58.12 208 GLY A C 1
ATOM 1611 O O . GLY A 1 208 ? 36.736 31.233 -86.929 1.00 58.12 208 GLY A O 1
ATOM 1612 N N . LEU A 1 209 ? 38.826 31.076 -86.114 1.00 61.53 209 LEU A N 1
ATOM 1613 C CA . LEU A 1 209 ? 39.152 32.502 -86.162 1.00 61.53 209 LEU A CA 1
ATOM 1614 C C . LEU A 1 209 ? 40.405 32.816 -86.994 1.00 61.53 209 LEU A C 1
ATOM 1616 O O . LEU A 1 209 ? 40.844 33.960 -87.017 1.00 61.53 209 LEU A O 1
ATOM 1620 N N . SER A 1 210 ? 40.976 31.856 -87.729 1.00 60.31 210 SER A N 1
ATOM 1621 C CA . SER A 1 210 ? 42.036 32.162 -88.699 1.00 60.31 210 SER A CA 1
ATOM 1622 C C . SER A 1 210 ? 42.073 31.151 -89.845 1.00 60.31 210 SER A C 1
ATOM 1624 O O . SER A 1 210 ? 42.234 29.953 -89.636 1.00 60.31 210 SER A O 1
ATOM 1626 N N . GLY A 1 211 ? 41.904 31.639 -91.076 1.00 59.12 211 GLY A N 1
ATOM 1627 C CA . GLY A 1 211 ? 41.781 30.846 -92.306 1.00 59.12 211 GLY A CA 1
ATOM 1628 C C . GLY A 1 211 ? 43.082 30.239 -92.844 1.00 59.12 211 GLY A C 1
ATOM 1629 O O . GLY A 1 211 ? 43.166 29.961 -94.038 1.00 59.12 211 GLY A O 1
ATOM 1630 N N . LYS A 1 212 ? 44.104 30.032 -92.005 1.00 67.19 212 LYS A N 1
ATOM 1631 C CA . LYS A 1 212 ? 45.363 29.386 -92.399 1.00 67.19 212 LYS A CA 1
ATOM 1632 C C . LYS A 1 212 ? 45.609 28.178 -91.499 1.00 67.19 212 LYS A C 1
ATOM 1634 O O . LYS A 1 212 ? 45.764 28.335 -90.292 1.00 67.19 212 LYS A O 1
ATOM 1639 N N . ARG A 1 213 ? 45.641 26.971 -92.080 1.00 58.47 213 ARG A N 1
ATOM 1640 C CA . ARG A 1 213 ? 46.047 25.764 -91.345 1.00 58.47 213 ARG A CA 1
ATOM 1641 C C . ARG A 1 213 ? 47.502 25.927 -90.911 1.00 58.47 213 ARG A C 1
ATOM 1643 O O . ARG A 1 213 ? 48.347 26.236 -91.748 1.00 58.47 213 ARG A O 1
ATOM 1650 N N . ILE A 1 214 ? 47.772 25.734 -89.626 1.00 63.62 214 ILE A N 1
ATOM 1651 C CA . ILE A 1 214 ? 49.132 25.725 -89.087 1.00 63.62 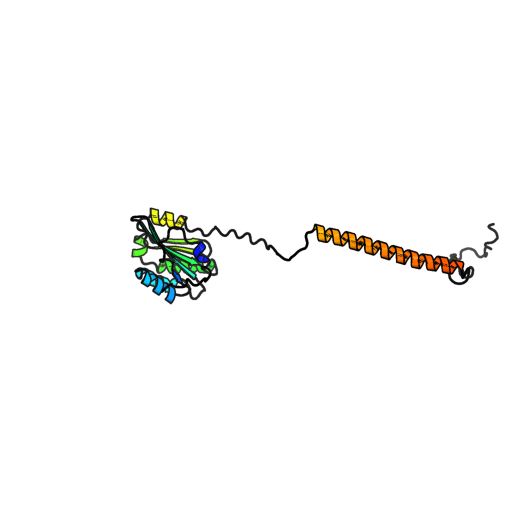214 ILE A CA 1
ATOM 1652 C C . ILE A 1 214 ? 49.620 24.274 -89.079 1.00 63.62 214 ILE A C 1
ATOM 1654 O O . ILE A 1 214 ? 48.951 23.406 -88.517 1.00 63.62 214 ILE A O 1
ATOM 1658 N N . ASP A 1 215 ? 50.754 24.016 -89.731 1.00 67.25 215 ASP A N 1
ATOM 1659 C CA . ASP A 1 215 ? 51.457 22.735 -89.666 1.00 67.25 215 ASP A CA 1
ATOM 1660 C C . ASP A 1 215 ? 52.184 22.644 -88.317 1.00 67.25 215 ASP A C 1
ATOM 1662 O O . ASP A 1 215 ? 52.916 23.548 -87.921 1.00 67.25 215 ASP A O 1
ATOM 1666 N N . SER A 1 216 ? 51.960 21.559 -87.578 1.00 62.66 216 SER A N 1
ATOM 1667 C CA . SER A 1 216 ? 52.553 21.339 -86.252 1.00 62.66 216 SER A CA 1
ATOM 1668 C C . SER A 1 216 ? 54.069 21.108 -86.299 1.00 62.66 216 SER A C 1
ATOM 1670 O O . SER A 1 216 ? 54.705 21.051 -85.250 1.00 62.66 216 SER A O 1
ATOM 1672 N N . ARG A 1 217 ? 54.649 20.961 -87.496 1.00 60.66 217 ARG A N 1
ATOM 1673 C CA . ARG A 1 217 ? 56.093 20.813 -87.717 1.00 60.66 217 ARG A CA 1
ATOM 1674 C C . ARG A 1 217 ? 56.867 22.132 -87.744 1.00 60.66 217 ARG A C 1
ATOM 1676 O O . ARG A 1 217 ? 58.084 22.078 -87.696 1.00 60.66 217 ARG A O 1
ATOM 1683 N N . ASP A 1 218 ? 56.197 23.283 -87.770 1.00 59.91 218 ASP A N 1
ATOM 1684 C CA . ASP A 1 218 ? 56.862 24.601 -87.786 1.00 59.91 218 ASP A CA 1
ATOM 1685 C C . ASP A 1 218 ? 57.348 25.072 -86.399 1.00 59.91 218 ASP A C 1
ATOM 1687 O O . ASP A 1 218 ? 57.996 26.111 -86.287 1.00 59.91 218 ASP A O 1
ATOM 1691 N N . PHE A 1 219 ? 57.029 24.337 -85.326 1.00 61.06 219 PHE A N 1
ATOM 1692 C CA . PHE A 1 219 ? 57.366 24.712 -83.943 1.00 61.06 219 PHE A CA 1
ATOM 1693 C C . PHE A 1 219 ? 58.544 23.936 -83.336 1.00 61.06 219 PHE A C 1
ATOM 1695 O O . PHE A 1 219 ? 58.798 24.078 -82.137 1.00 61.06 219 PHE A O 1
ATOM 1702 N N . TYR A 1 220 ? 59.257 23.139 -84.136 1.00 53.28 220 TYR A N 1
ATOM 1703 C CA . TYR A 1 220 ? 60.456 22.408 -83.720 1.00 53.28 220 TYR A CA 1
ATOM 1704 C C . TYR A 1 220 ? 61.608 22.612 -84.697 1.00 53.28 220 TYR A C 1
ATOM 1706 O O . TYR A 1 220 ? 61.369 22.487 -85.917 1.00 53.28 220 TYR A O 1
#

Secondary structure (DSSP, 8-state):
-------PPPPGGGGGSPS-BPTT--EEESSHHHHHHHHHHTT-GGGTTHHHHS-GGGT-EEEEEEEEETTEEEEEEEEE-SSHHHHHHHHHHHHHHS-HHHHHTT-EEEEETTEEEEEES-SSHHHHHHHHHT--STT---------------HHHHHHHHHHHHHHHHHHHHHHHHHHHHHHHHHHHHSTTTSS--GGG------S--SSPPPGGGG-

Nearest PDB structures (foldseek):
  4esq-assembly1_A  TM=6.262E-01  e=1.003E+00  Mycobacterium tuberculosis H37Rv
  2plg-assembly1_B  TM=3.598E-01  e=4.182E+00  Synechococcus elongatus
  5khu-assembly1_I  TM=3.763E-01  e=5.631E+00  Homo sapiens

Foldseek 3Di:
DDDPPPPDPDDPLVVLAFPAFDPPLKAKDLALVSQCVSCVVVVNNVCSQLRVLLCSVQRKIKIKTWHDDPPKIWIKIKIFGPFLVSQVRSQVVSVVSDDPVQVVLQWDWDDDTRMIIIITRIPDNVVSVVRVVRRDPPPPPVPPPVPPPPVDPPPVVVVVVVVVVVVVVVVVVVVVVCVVVVCVVVCCVVPPQDDPDPVVPPPPPPPPDDPDDDDPVVPD

pLDDT: mean 81.3, std 16.53, range [35.59, 96.0]

Sequence (220 aa):
FRARSEQTPLPPIRSYLPQGFTDGTQRYALGAAAFRNAFASLGRSEFANLASEAGFGSGAEAIFAQYRAGKDEAVVLLIEYPTPQLAEQHLRHLEQALLPAAKQAGTTIERKASLLSLILKPSSTAYGDALRSAVNYETQVTWNEPTHTITDPPWATILGKIFIFTFLFMIVAVVLGVAFGGVRVITKMFFPGKVFDRPDRMDVLQLGLSGKRIDSRDFY

Mean predicted aligned error: 16.83 Å